Protein 9CY8 (pdb70)

InterPro domains:
  IPR000719 Protein kinase domain [PS50011] (621-882)
  IPR000719 Protein kinase domain [SM00220] (621-882)
  IPR001090 Ephrin, ligand binding domain [PF01404] (32-204)
  IPR001090 Ephrin, ligand binding domain [PS51550] (30-209)
  IPR001090 Ephrin, ligand binding domain [SM00615] (30-204)
  IPR001245 Serine-threonine/tyrosine-protein kinase, catalytic domain [PF07714] (621-878)
  IPR001245 Serine-threonine/tyrosine-protein kinase, catalytic domain [PR00109] (699-712)
  IPR001245 Serine-threonine/tyrosine-protein kinase, catalytic domain [PR00109] (736-754)
  IPR001245 Serine-threonine/tyrosine-protein kinase, catalytic domain [PR00109] (786-796)
  IPR001245 Serine-threonine/tyrosine-protein kinase, catalytic domain [PR00109] (805-827)
  IPR001245 Serine-threonine/tyrosine-protein kinase, catalytic domain [PR00109] (849-871)
  IPR001426 Tyrosine-protein kinase, receptor class V, conserved site [PS00790] (185-205)
  IPR001426 Tyrosine-protein kinase, receptor class V, conserved site [PS00791] (247-267)
  IPR001660 Sterile alpha motif domain [PF07647] (909-973)
  IPR001660 Sterile alpha motif domain [PS50105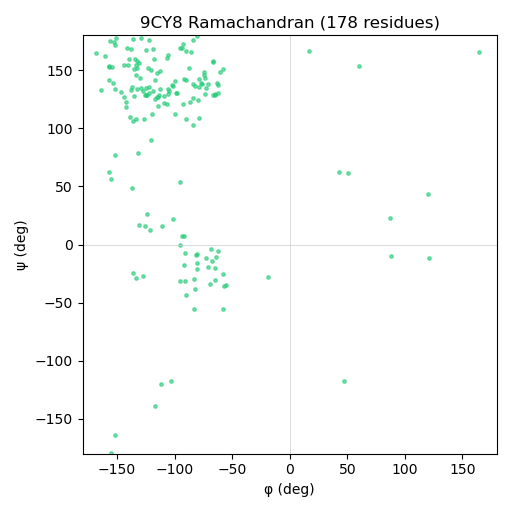] (911-975)
  IPR001660 Sterile alpha motif domain [SM00454] (908-975)
  IPR003961 Fibronectin type III [PF00041] (330-423)
  IPR003961 Fibronectin type III [PF00041] (446-530)
  IPR003961 Fibronectin type III [PS50853] (328-439)
  IPR003961 Fibronectin type III [PS50853] (440-537)

B-factor: mean 50.11, std 16.61, range [22.1, 120.82]

Structure (mmCIF, N/CA/C/O backbone):
data_9CY8
#
_entry.id   9CY8
#
_cell.length_a   113.059
_cell.length_b   128.053
_cell.length_c   34.907
_cell.angle_alpha   90.000
_cell.angle_beta   90.000
_cell.angle_gamma   90.000
#
_symmetry.space_group_name_H-M   'C 2 2 2'
#
loop_
_entity.id
_entity.type
_entity.pdbx_description
1 polymer 'Ephrin type-A receptor 4'
2 polymer 'Constrained b-hairpin'
3 non-polymer 'CHLORIDE ION'
4 water water
#
loop_
_atom_site.group_PDB
_atom_site.id
_atom_site.type_symbol
_atom_site.label_atom_id
_atom_site.label_alt_id
_atom_site.label_comp_id
_atom_site.label_asym_id
_atom_site.label_entity_id
_atom_site.label_seq_id
_atom_site.pdbx_PDB_ins_code
_atom_site.Cartn_x
_atom_site.Cartn_y
_atom_site.Cartn_z
_atom_site.occupancy
_atom_site.B_iso_or_equiv
_atom_site.auth_seq_id
_atom_site.auth_comp_id
_atom_site.auth_asym_id
_atom_site.auth_atom_id
_atom_site.pdbx_PDB_model_num
ATOM 1 N N . GLY A 1 1 ? -6.49000 24.16300 8.55100 1.000 60.82000 25 GLY A N 1
ATOM 2 C CA . GLY A 1 1 ? -5.55500 23.05400 8.47500 1.000 63.48000 25 GLY A CA 1
ATOM 3 C C . GLY A 1 1 ? -5.28300 22.59100 7.05700 1.000 73.22000 25 GLY A C 1
ATOM 4 O O . GLY A 1 1 ? -4.67900 21.53800 6.84500 1.000 80.12000 25 GLY A O 1
ATOM 5 N N . SER A 1 2 ? -5.72300 23.38400 6.08600 1.000 62.22000 26 SER A N 1
ATOM 6 C CA . SER A 1 2 ? -5.54600 23.07400 4.67700 1.000 63.44000 26 SER A CA 1
ATOM 7 C C . SER A 1 2 ? -4.70700 24.16100 4.01900 1.000 59.09000 26 SER A C 1
ATOM 8 O O . SER A 1 2 ? -4.47400 25.23000 4.58700 1.000 61.44000 26 SER A O 1
ATOM 11 N N . HIS A 1 3 ? -4.25900 23.87900 2.79400 1.000 47.37000 27 HIS A N 1
ATOM 12 C CA . HIS A 1 3 ? -3.49100 24.86700 2.04600 1.000 43.94000 27 HIS A CA 1
ATOM 13 C C . HIS A 1 3 ? -4.33100 26.07100 1.64100 1.000 50.35000 27 HIS A C 1
ATOM 14 O O . HIS A 1 3 ? -3.76800 27.09700 1.24600 1.000 56.97000 27 HIS A O 1
ATOM 21 N N . MET A 1 4 ? -5.65900 25.97200 1.73100 1.000 46.15000 28 MET A N 1
ATOM 22 C CA . MET A 1 4 ? -6.51700 27.08200 1.33500 1.000 52.86000 28 MET A CA 1
ATOM 23 C C . MET A 1 4 ? -6.45200 28.25000 2.30900 1.000 47.41000 28 MET A C 1
ATOM 24 O O . MET A 1 4 ? -6.83000 29.36600 1.93700 1.000 51.91000 28 MET A O 1
ATOM 29 N N . ASN A 1 5 ? -5.98400 28.02700 3.54000 1.000 45.12000 29 ASN A N 1
ATOM 30 C CA . ASN A 1 5 ? -5.86500 29.10400 4.51700 1.000 47.48000 29 ASN A CA 1
ATOM 31 C C . ASN A 1 5 ? -4.49500 29.12400 5.18800 1.000 39.55000 29 ASN A C 1
ATOM 32 O O . ASN A 1 5 ? -4.33400 29.75300 6.23600 1.000 45.51000 29 ASN A O 1
ATOM 37 N N . GLU A 1 6 ? -3.50900 28.45000 4.61100 1.000 46.79000 30 GLU A N 1
ATOM 38 C CA . GLU A 1 6 ? -2.14000 28.49000 5.10300 1.000 46.20000 30 GLU A CA 1
ATOM 39 C C . GLU A 1 6 ? -1.19300 28.62300 3.92200 1.000 49.62000 30 GLU A C 1
ATOM 40 O O . GLU A 1 6 ? -1.34700 27.93400 2.90900 1.000 51.21000 30 GLU A O 1
ATOM 46 N N . VAL A 1 7 ? -0.21400 29.51000 4.05800 1.000 44.73000 31 VAL A N 1
ATOM 47 C CA . VAL A 1 7 ? 0.79900 29.73700 3.03600 1.000 39.43000 31 VAL A CA 1
ATOM 48 C C . VAL A 1 7 ? 2.10300 29.13300 3.53300 1.000 40.99000 31 VAL A C 1
ATOM 49 O O . VAL A 1 7 ? 2.60800 29.51800 4.59500 1.000 40.02000 31 VAL A O 1
ATOM 53 N N . THR A 1 8 ? 2.64600 28.18500 2.77200 1.000 42.57000 32 THR A N 1
ATOM 54 C CA . THR A 1 8 ? 3.87800 27.50500 3.14900 1.000 36.60000 32 THR A CA 1
ATOM 55 C C . THR A 1 8 ? 5.07600 28.38100 2.80400 1.000 41.68000 32 THR A C 1
ATOM 56 O O . THR A 1 8 ? 5.23300 28.80500 1.65300 1.000 43.39000 32 THR A O 1
ATOM 60 N N . LEU A 1 9 ? 5.91400 28.65500 3.80300 1.000 39.83000 33 LEU A N 1
ATOM 61 C CA . LEU A 1 9 ? 7.16000 29.37900 3.58600 1.000 37.91000 33 LEU A CA 1
ATOM 62 C C . LEU A 1 9 ? 8.34600 28.44500 3.40400 1.000 42.49000 33 LEU A C 1
ATOM 63 O O . LEU A 1 9 ? 9.29000 28.78300 2.68100 1.000 44.95000 33 LEU A O 1
ATOM 68 N N . LEU A 1 10 ? 8.31600 27.28100 4.04700 1.000 38.36000 34 LEU A N 1
ATOM 69 C CA . LEU A 1 10 ? 9.39100 26.30700 3.95300 1.000 38.03000 34 LEU A CA 1
ATOM 70 C C . LEU A 1 10 ? 8.81600 24.91700 4.17500 1.000 40.37000 34 LEU A C 1
ATOM 71 O O . LEU A 1 10 ? 8.02100 24.70600 5.09500 1.000 39.76000 34 LEU A O 1
ATOM 76 N N . ASP A 1 11 ? 9.21300 23.98000 3.31900 1.000 41.42000 35 ASP A N 1
ATOM 77 C CA . ASP A 1 11 ? 8.87300 22.57000 3.48900 1.000 41.87000 35 ASP A CA 1
ATOM 78 C C . ASP A 1 11 ? 10.13400 21.77000 3.20500 1.000 53.85000 35 ASP A C 1
ATOM 79 O O . ASP A 1 11 ? 10.54000 21.64600 2.04600 1.000 51.37000 35 ASP A O 1
ATOM 84 N N . SER A 1 12 ? 10.75500 21.23300 4.26000 1.000 47.72000 36 SER A N 1
ATOM 85 C CA . SER A 1 12 ? 11.99700 20.48300 4.08300 1.000 52.01000 36 SER A CA 1
ATOM 86 C C . SER A 1 12 ? 11.82100 19.30000 3.13800 1.000 55.07000 36 SER A C 1
ATOM 87 O O . SER A 1 12 ? 12.78700 18.86700 2.50100 1.000 50.66000 36 SER A O 1
ATOM 90 N N . ARG A 1 13 ? 10.60000 18.78400 3.01400 1.000 52.53000 37 ARG A N 1
ATOM 91 C CA . ARG A 1 13 ? 10.34100 17.62400 2.17400 1.000 54.82000 37 ARG A CA 1
ATOM 92 C C . ARG A 1 13 ? 10.21400 17.96700 0.69600 1.000 52.28000 37 ARG A C 1
ATOM 93 O O . ARG A 1 13 ? 10.15600 17.04800 -0.12900 1.000 69.31000 37 ARG A O 1
ATOM 101 N N . SER A 1 14 ? 10.17400 19.24600 0.33900 1.000 60.20000 38 SER A N 1
ATOM 102 C CA . SER A 1 14 ? 9.93200 19.63300 -1.04100 1.000 63.38000 38 SER A CA 1
ATOM 103 C C . SER A 1 14 ? 11.25200 19.81100 -1.79700 1.000 79.47000 38 SER A C 1
ATOM 104 O O . SER A 1 14 ? 12.34500 19.79000 -1.22100 1.000 92.54000 38 SER A O 1
ATOM 107 N N . VAL A 1 15 ? 11.12700 20.01100 -3.11500 1.000 84.38000 39 VAL A N 1
ATOM 108 C CA . VAL A 1 15 ? 12.28900 19.97200 -4.00900 1.000 83.55000 39 VAL A CA 1
ATOM 109 C C . VAL A 1 15 ? 13.33700 21.00000 -3.58000 1.000 95.41000 39 VAL A C 1
ATOM 110 O O . VAL A 1 15 ? 14.51400 20.67500 -3.36800 1.000 98.06000 39 VAL A O 1
ATOM 114 N N . GLN A 1 16 ? 12.93100 22.26000 -3.47400 1.000 101.03000 40 GLN A N 1
ATOM 115 C CA . GLN A 1 16 ? 13.83200 23.34600 -3.11000 1.000 107.91000 40 GLN A CA 1
ATOM 116 C C . GLN A 1 16 ? 13.86300 23.61600 -1.60900 1.000 95.03000 40 GLN A C 1
ATOM 117 O O . GLN A 1 16 ? 14.48400 24.59700 -1.18100 1.000 84.19000 40 GLN A O 1
ATOM 123 N N . GLY A 1 17 ? 13.22000 22.76700 -0.80200 1.000 93.26000 41 GLY A N 1
ATOM 124 C CA . GLY A 1 17 ? 13.26600 22.89600 0.64100 1.000 80.62000 41 GLY A CA 1
ATOM 125 C C . GLY A 1 17 ? 14.38200 22.13800 1.32500 1.000 88.07000 41 GLY A C 1
ATOM 126 O O . GLY A 1 17 ? 14.58400 22.30000 2.53300 1.000 82.04000 41 GLY A O 1
ATOM 127 N N . GLU A 1 18 ? 15.11500 21.30800 0.58200 1.000 100.47000 42 GLU A N 1
ATOM 128 C CA . GLU A 1 18 ? 16.21800 20.53200 1.13300 1.000 100.69000 42 GLU A CA 1
ATOM 129 C C . GLU A 1 18 ? 17.55100 21.26000 1.02300 1.000 92.82000 42 GLU A C 1
ATOM 130 O O . GLU A 1 18 ? 18.41900 21.08900 1.89000 1.000 93.21000 42 GLU A O 1
ATOM 136 N N . LEU A 1 19 ? 17.73300 22.07300 -0.01400 1.000 92.11000 43 LEU A N 1
ATOM 137 C CA . LEU A 1 19 ? 18.99200 22.77500 -0.20900 1.000 93.76000 43 LEU A CA 1
ATOM 138 C C . LEU A 1 19 ? 19.02800 24.06200 0.60900 1.000 73.28000 43 LEU A C 1
ATOM 139 O O . LEU A 1 19 ? 18.04000 24.79700 0.68900 1.000 71.78000 43 LEU A O 1
ATOM 144 N N . GLY A 1 20 ? 20.17500 24.32300 1.22800 1.000 81.74000 44 GLY A N 1
ATOM 145 C CA . GLY A 1 20 ? 20.39600 25.53600 1.99700 1.000 75.60000 44 GLY A CA 1
ATOM 146 C C . GLY A 1 20 ? 20.74100 25.31700 3.45500 1.000 69.53000 44 GLY A C 1
ATOM 147 O O . GLY A 1 20 ? 21.15500 26.27600 4.12200 1.000 77.65000 44 GLY A O 1
ATOM 148 N N . TRP A 1 21 ? 20.59600 24.10600 3.98800 1.000 58.41000 45 TRP A N 1
ATOM 149 C CA . TRP A 1 21 ? 20.84900 23.86600 5.40300 1.000 55.80000 45 TRP A CA 1
ATOM 150 C C . TRP A 1 21 ? 22.34600 23.79300 5.67600 1.000 52.59000 45 TRP A C 1
ATOM 151 O O . TRP A 1 21 ? 23.10700 23.20500 4.90100 1.000 54.07000 45 TRP A O 1
ATOM 162 N N . ILE A 1 22 ? 22.76400 24.39400 6.78900 1.000 43.43000 46 ILE A N 1
ATOM 163 C CA . ILE A 1 22 ? 24.17100 24.49400 7.16000 1.000 53.16000 46 ILE A CA 1
ATOM 164 C C . ILE A 1 22 ? 24.35200 23.88400 8.54300 1.000 48.25000 46 ILE A C 1
ATOM 165 O O . ILE A 1 22 ? 23.63700 24.24300 9.48400 1.000 49.64000 46 ILE A O 1
ATOM 170 N N . ALA A 1 23 ? 25.31100 22.97100 8.66400 1.000 44.90000 47 ALA A N 1
ATOM 171 C CA . ALA A 1 23 ? 25.60900 22.31000 9.92700 1.000 51.26000 47 ALA A CA 1
ATOM 172 C C . ALA A 1 23 ? 26.89200 22.87800 10.51800 1.000 51.22000 47 ALA A C 1
ATOM 173 O O . ALA A 1 23 ? 27.90100 23.00800 9.81700 1.000 50.42000 47 ALA A O 1
ATOM 175 N N . SER A 1 24 ? 26.84700 23.21600 11.80200 1.000 47.19000 48 SER A N 1
ATOM 176 C CA . SER A 1 24 ? 28.01600 23.68600 12.54300 1.000 38.42000 48 SER A CA 1
ATOM 177 C C . SER A 1 24 ? 28.15800 22.83300 13.79400 1.000 35.80000 48 SER A C 1
ATOM 178 O O . SER A 1 24 ? 27.34900 22.98700 14.73500 1.000 40.85000 48 SER A O 1
ATOM 181 N N . PRO A 1 25 ? 29.15400 21.94000 13.87300 1.000 40.04000 49 PRO A N 1
ATOM 182 C CA . PRO A 1 25 ? 30.25300 21.69000 12.92200 1.000 46.29000 49 PRO A CA 1
ATOM 183 C C . PRO A 1 25 ? 29.79300 21.12800 11.57800 1.000 45.94000 49 PRO A C 1
ATOM 184 O O . PRO A 1 25 ? 28.73300 20.51400 11.48200 1.000 45.60000 49 PRO A O 1
ATOM 188 N N . LEU A 1 26 ? 30.56800 21.29500 10.52800 1.000 44.52000 50 LEU A N 1
ATOM 189 C CA . LEU A 1 26 ? 30.17500 20.78300 9.23400 1.000 45.16000 50 LEU A CA 1
ATOM 190 C C . LEU A 1 26 ? 30.10800 19.27000 9.21500 1.000 52.66000 50 LEU A C 1
ATOM 191 O O . LEU A 1 26 ? 29.31600 18.69600 8.48700 1.000 57.39000 50 LEU A O 1
ATOM 196 N N . GLU A 1 27 ? 30.93700 18.62100 10.01100 1.000 56.90000 51 GLU A N 1
ATOM 197 C CA . GLU A 1 27 ? 30.90400 17.16900 10.09200 1.000 54.89000 51 GLU A CA 1
ATOM 198 C C . GLU A 1 27 ? 31.09800 16.73900 11.53900 1.000 50.83000 51 GLU A C 1
ATOM 199 O O . GLU A 1 27 ? 31.69900 17.45700 12.34300 1.000 43.36000 51 GLU A O 1
ATOM 205 N N . GLY A 1 28 ? 30.58200 15.55500 11.86300 1.000 42.40000 52 GLY A N 1
ATOM 206 C CA . GLY A 1 28 ? 30.61700 15.05100 13.21700 1.000 47.44000 52 GLY A CA 1
ATOM 207 C C . GLY A 1 28 ? 29.44700 15.46900 14.08200 1.000 53.48000 52 GLY A C 1
ATOM 208 O O . GLY A 1 28 ? 29.28900 14.92900 15.18500 1.000 48.63000 52 GLY A O 1
ATOM 209 N N . GLY A 1 29 ? 28.61900 16.40300 13.61800 1.000 37.18000 53 GLY A N 1
ATOM 210 C CA . GLY A 1 29 ? 27.43300 16.80200 14.35000 1.000 39.09000 53 GLY A CA 1
ATOM 211 C C . GLY A 1 29 ? 26.16500 16.38800 13.63600 1.000 42.59000 53 GLY A C 1
ATOM 212 O O . GLY A 1 29 ? 25.93400 15.19500 13.41700 1.000 49.75000 53 GLY A O 1
ATOM 213 N N . TRP A 1 30 ? 25.32900 17.35900 13.27500 1.000 36.28000 54 TRP A N 1
ATOM 214 C CA . TRP A 1 30 ? 24.17100 17.05900 12.44600 1.000 42.46000 54 TRP A CA 1
ATOM 215 C C . TRP A 1 30 ? 24.63600 16.61500 11.06500 1.000 42.73000 54 TRP A C 1
ATOM 216 O O . TRP A 1 30 ? 25.45200 17.28800 10.42600 1.000 42.45000 54 TRP A O 1
ATOM 227 N N . GLU A 1 31 ? 24.13400 15.46800 10.61200 1.000 34.32000 55 GLU A N 1
ATOM 228 C CA . GLU A 1 31 ? 24.49200 14.95400 9.29900 1.000 36.91000 55 GLU A CA 1
ATOM 229 C C . GLU A 1 31 ? 23.24200 14.50100 8.56700 1.000 41.01000 55 GLU A C 1
ATOM 230 O O . GLU A 1 31 ? 22.29900 13.99900 9.18400 1.000 46.03000 55 GLU A O 1
ATOM 236 N N . GLU A 1 32 ? 23.24200 14.68400 7.24900 1.000 41.56000 56 GLU A N 1
ATOM 237 C CA . GLU A 1 32 ? 22.09900 14.28500 6.44400 1.000 41.99000 56 GLU A CA 1
ATOM 238 C C . GLU A 1 32 ? 22.01800 12.76800 6.36200 1.000 43.50000 56 GLU A C 1
ATOM 239 O O . GLU A 1 32 ? 23.03300 12.08300 6.20800 1.000 46.50000 56 GLU A O 1
ATOM 245 N N . VAL A 1 33 ? 20.80000 12.24400 6.48100 1.000 49.13000 57 VAL A N 1
ATOM 246 C CA . VAL A 1 33 ? 20.52500 10.81900 6.32300 1.000 48.68000 57 VAL A CA 1
ATOM 247 C C . VAL A 1 33 ? 19.22600 10.69800 5.53500 1.000 47.32000 57 VAL A C 1
ATOM 248 O O . VAL A 1 33 ? 18.15200 11.02000 6.05600 1.000 51.83000 57 VAL A O 1
ATOM 252 N N . SER A 1 34 ? 19.32000 10.24800 4.28300 1.000 49.90000 58 SER A N 1
ATOM 253 C CA . SER A 1 34 ? 18.13300 9.98300 3.48100 1.000 46.28000 58 SER A CA 1
ATOM 254 C C . SER A 1 34 ? 17.46100 8.70000 3.95500 1.000 54.39000 58 SER A C 1
ATOM 255 O O . SER A 1 34 ? 18.12100 7.76400 4.41500 1.000 53.46000 58 SER A O 1
ATOM 258 N N . ILE A 1 35 ? 16.13500 8.65600 3.82800 1.000 59.06000 59 ILE A N 1
ATOM 259 C CA . ILE A 1 35 ? 15.36000 7.65500 4.55400 1.000 64.62000 59 ILE A CA 1
ATOM 260 C C . ILE A 1 35 ? 14.28900 7.006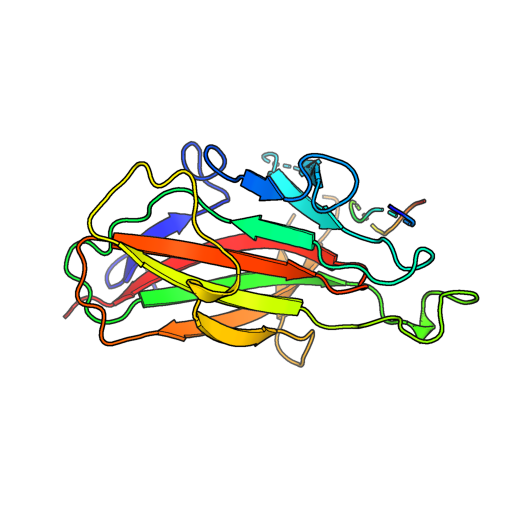00 3.68300 1.000 79.08000 59 ILE A C 1
ATOM 261 O O . ILE A 1 35 ? 13.86600 5.87400 3.95300 1.000 89.79000 59 ILE A O 1
ATOM 266 N N . MET A 1 36 ? 13.85500 7.70200 2.63400 1.000 80.74000 60 MET A N 1
ATOM 267 C CA . MET A 1 36 ? 12.85000 7.17400 1.70600 1.000 93.73000 60 MET A CA 1
ATOM 268 C C . MET A 1 36 ? 11.53800 6.86900 2.42700 1.000 82.90000 60 MET A C 1
ATOM 269 O O . MET A 1 36 ? 10.46400 6.88800 1.82400 1.000 92.48000 60 MET A O 1
ATOM 274 N N . THR A 1 41 ? 10.13200 7.90300 -2.88700 1.000 80.22000 65 THR A N 1
ATOM 275 C CA . THR A 1 41 ? 9.76700 8.99100 -1.98600 1.000 89.89000 65 THR A CA 1
ATOM 276 C C . THR A 1 41 ? 10.87700 9.30200 -0.97400 1.000 94.15000 65 THR A C 1
ATOM 277 O O . THR A 1 41 ? 10.66700 9.18700 0.23300 1.000 94.09000 65 THR A O 1
ATOM 281 N N . PRO A 1 42 ? 12.04800 9.71600 -1.46000 1.000 81.61000 66 PRO A N 1
ATOM 282 C CA . PRO A 1 42 ? 13.18700 9.92200 -0.55700 1.000 75.72000 66 PRO A CA 1
ATOM 283 C C . PRO A 1 42 ? 13.06200 11.21300 0.23700 1.000 76.87000 66 PRO A C 1
ATOM 284 O O . PRO A 1 42 ? 12.67300 12.25800 -0.28900 1.000 76.87000 66 PRO A O 1
ATOM 288 N N . ILE A 1 43 ? 13.40800 11.13200 1.52000 1.000 65.95000 67 ILE A N 1
ATOM 289 C CA . ILE A 1 43 ? 13.29500 12.25400 2.44400 1.000 65.65000 67 ILE A CA 1
ATOM 290 C C . ILE A 1 43 ? 14.66800 12.54500 3.03300 1.000 58.84000 67 ILE A C 1
ATOM 291 O O . ILE A 1 43 ? 15.35200 11.63400 3.51300 1.000 50.40000 67 ILE A O 1
ATOM 296 N N . ARG A 1 44 ? 15.06300 13.81500 2.99600 1.000 52.04000 68 ARG A N 1
ATOM 297 C CA . ARG A 1 44 ? 16.34800 14.25900 3.52300 1.000 46.21000 68 ARG A CA 1
ATOM 298 C C . ARG A 1 44 ? 16.16200 14.64200 4.98700 1.000 54.76000 68 ARG A C 1
ATOM 299 O O . ARG A 1 44 ? 15.54200 15.66500 5.29500 1.000 56.58000 68 ARG A O 1
ATOM 307 N N . THR A 1 45 ? 16.68800 13.81900 5.88500 1.000 53.11000 69 THR A N 1
ATOM 308 C CA . THR A 1 45 ? 16.63100 14.07900 7.31300 1.000 44.59000 69 THR A CA 1
ATOM 309 C C . THR A 1 45 ? 17.99800 14.52700 7.81000 1.000 42.24000 69 THR A C 1
ATOM 310 O O . THR A 1 45 ? 19.01600 14.35500 7.13500 1.000 40.86000 69 THR A O 1
ATOM 314 N N . TYR A 1 46 ? 18.00700 15.11900 9.00000 1.000 37.45000 70 TYR A N 1
ATOM 315 C CA . TYR A 1 46 ? 19.23200 15.52500 9.67500 1.000 40.13000 70 TYR A CA 1
ATOM 316 C C . TYR A 1 46 ? 19.26400 14.88500 11.05200 1.000 41.27000 70 TYR A C 1
ATOM 317 O O . TYR A 1 46 ? 18.29500 14.98900 11.81200 1.000 38.07000 70 TYR A O 1
ATOM 326 N N . GLN A 1 47 ? 20.37400 14.22100 11.36600 1.000 31.81000 71 GLN A N 1
ATOM 327 C CA . GLN A 1 47 ? 20.48200 13.43300 12.58100 1.000 35.13000 71 GLN A CA 1
ATOM 328 C C . GLN A 1 47 ? 21.79000 13.73900 13.29200 1.000 36.28000 71 GLN A C 1
ATOM 329 O O . GLN A 1 47 ? 22.77200 14.15400 12.67100 1.000 44.35000 71 GLN A O 1
ATOM 335 N N . VAL A 1 48 ? 21.78600 13.52900 14.60700 1.000 33.26000 72 VAL A N 1
ATOM 336 C CA . VAL A 1 48 ? 22.97600 13.68300 15.43800 1.000 31.44000 72 VAL A CA 1
ATOM 337 C C . VAL A 1 48 ? 22.82500 12.78200 16.65600 1.000 39.71000 72 VAL A C 1
ATOM 338 O O . VAL A 1 48 ? 21.74300 12.68000 17.24100 1.000 34.59000 72 VAL A O 1
ATOM 342 N N . CYS A 1 49 ? 23.91800 12.12500 17.03500 1.000 32.38000 73 CYS A N 1
ATOM 343 C CA . CYS A 1 49 ? 23.86700 11.16300 18.12700 1.000 36.75000 73 CYS A CA 1
ATOM 344 C C . CYS A 1 49 ? 25.24700 10.96400 18.74900 1.000 44.00000 73 CYS A C 1
ATOM 345 O O . CYS A 1 49 ? 25.80200 9.86100 18.70600 1.000 42.21000 73 CYS A O 1
ATOM 348 N N . ASN A 1 50 ? 25.81000 12.02300 19.32600 1.000 45.87000 74 ASN A N 1
ATOM 349 C CA . ASN A 1 50 ? 27.10700 11.94900 20.00500 1.000 32.13000 74 ASN A CA 1
ATOM 350 C C . ASN A 1 50 ? 26.93600 11.74200 21.50800 1.000 40.92000 74 ASN A C 1
ATOM 351 O O . ASN A 1 50 ? 27.46500 12.49200 22.32900 1.000 33.90000 74 ASN A O 1
ATOM 356 N N . VAL A 1 51 ? 26.18400 10.70200 21.88100 1.000 39.34000 75 VAL A N 1
ATOM 357 C CA . VAL A 1 51 ? 25.87200 10.45800 23.28500 1.000 48.08000 75 VAL A CA 1
ATOM 358 C C . VAL A 1 51 ? 27.05800 9.94100 24.08200 1.000 52.94000 75 VAL A C 1
ATOM 359 O O . VAL A 1 51 ? 26.98700 9.90200 25.31500 1.000 58.95000 75 VAL A O 1
ATOM 363 N N . MET A 1 52 ? 28.14300 9.53600 23.42100 1.000 45.52000 76 MET A N 1
ATOM 364 C CA . MET A 1 52 ? 29.33200 9.08600 24.13600 1.000 52.00000 76 MET A CA 1
ATOM 365 C C . MET A 1 52 ? 30.29800 10.23300 24.41300 1.000 56.27000 76 MET A C 1
ATOM 366 O O . MET A 1 52 ? 30.82200 10.34800 25.52800 1.000 62.54000 76 MET A O 1
ATOM 371 N N . GLU A 1 53 ? 30.52600 11.09400 23.42300 1.000 52.29000 77 GLU A N 1
ATOM 372 C CA . GLU A 1 53 ? 31.46300 12.20100 23.51500 1.000 51.66000 77 GLU A CA 1
ATOM 373 C C . GLU A 1 53 ? 30.88900 13.32500 24.37900 1.000 51.75000 77 GLU A C 1
ATOM 374 O O . GLU A 1 53 ? 29.68000 13.56900 24.37400 1.000 59.42000 77 GLU A O 1
ATOM 380 N N . PRO A 1 54 ? 31.73600 14.02100 25.12700 1.000 58.53000 78 PRO A N 1
ATOM 381 C CA . PRO A 1 54 ? 31.25600 15.04200 26.05900 1.000 53.41000 78 PRO A CA 1
ATOM 382 C C . PRO A 1 54 ? 31.15800 16.42200 25.41500 1.000 53.89000 78 PRO A C 1
ATOM 383 O O . PRO A 1 54 ? 31.68400 16.67300 24.32900 1.000 50.72000 78 PRO A O 1
ATOM 387 N N . SER A 1 55 ? 30.46900 17.31500 26.12500 1.000 42.92000 79 SER A N 1
ATOM 388 C CA . SER A 1 55 ? 30.37600 18.73600 25.78700 1.000 49.46000 79 SER A CA 1
ATOM 389 C C . SER A 1 55 ? 29.97100 18.93800 24.32700 1.000 52.80000 79 SER A C 1
ATOM 390 O O . SER A 1 55 ? 30.66000 19.59000 23.54100 1.000 46.71000 79 SER A O 1
ATOM 393 N N . GLN A 1 56 ? 28.79800 18.46100 23.96400 1.000 55.96000 80 GLN A N 1
ATOM 394 C CA . GLN A 1 56 ? 28.32100 18.65300 22.61400 1.000 47.71000 80 GLN A CA 1
ATOM 395 C C . GLN A 1 56 ? 27.52400 19.93100 22.44100 1.000 45.36000 80 GLN A C 1
ATOM 396 O O . GLN A 1 56 ? 26.79200 20.32500 23.32600 1.000 48.82000 80 GLN A O 1
ATOM 402 N N . ASN A 1 57 ? 27.70700 20.60100 21.31700 1.000 42.58000 81 ASN A N 1
ATOM 403 C CA . ASN A 1 57 ? 26.98000 21.81800 21.01100 1.000 38.78000 81 ASN A CA 1
ATOM 404 C C . ASN A 1 57 ? 26.91000 21.86900 19.51700 1.000 41.88000 81 ASN A C 1
ATOM 405 O O . ASN A 1 57 ? 27.63100 22.60700 18.87700 1.000 39.27000 81 ASN A O 1
ATOM 410 N N . ASN A 1 58 ? 26.02700 21.07600 18.95100 1.000 35.30000 82 ASN A N 1
ATOM 411 C CA . ASN A 1 58 ? 25.96000 20.99300 17.51600 1.000 34.17000 82 ASN A CA 1
ATOM 412 C C . ASN A 1 58 ? 24.82200 21.81400 16.99100 1.000 36.66000 82 ASN A C 1
ATOM 413 O O . ASN A 1 58 ? 23.74200 21.78100 17.53900 1.000 42.93000 82 ASN A O 1
ATOM 418 N N . TRP A 1 59 ? 25.06900 22.56200 15.92400 1.000 41.15000 83 TRP A N 1
ATOM 419 C CA . TRP A 1 59 ? 24.06600 23.4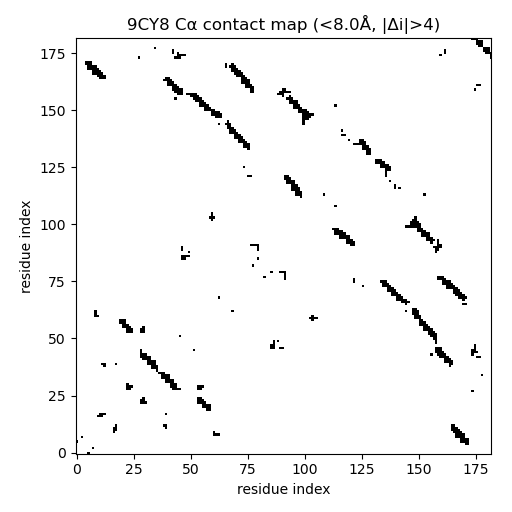7300 15.39900 1.000 35.50000 83 TRP A CA 1
ATOM 420 C C . TRP A 1 59 ? 23.72500 23.13300 13.95600 1.000 39.54000 83 TRP A C 1
ATOM 421 O O . TRP A 1 59 ? 24.55700 22.62700 13.19900 1.000 49.13000 83 TRP A O 1
ATOM 432 N N . LEU A 1 60 ? 22.48200 23.42700 13.59000 1.000 41.99000 84 LEU A N 1
ATOM 433 C CA . LEU A 1 60 ? 21.98600 23.25500 12.23400 1.000 33.27000 84 LEU A CA 1
ATOM 434 C C . LEU A 1 60 ? 21.02500 24.39700 11.95400 1.000 37.46000 84 LEU A C 1
ATOM 435 O O . LEU A 1 60 ? 20.10300 24.63000 12.74000 1.000 40.98000 84 LEU A O 1
ATOM 440 N N . ARG A 1 61 ? 21.24200 25.11700 10.85700 1.000 38.02000 85 ARG A N 1
ATOM 441 C CA . ARG A 1 61 ? 20.39400 26.25000 10.52300 1.000 35.48000 85 ARG A CA 1
ATOM 442 C C . ARG A 1 61 ? 19.93400 26.16800 9.07500 1.000 38.40000 85 ARG A C 1
ATOM 443 O O . ARG A 1 61 ? 20.57200 25.53100 8.23200 1.000 38.19000 85 ARG A O 1
ATOM 451 N N . THR A 1 62 ? 18.81100 26.82400 8.80200 1.000 41.16000 86 THR A N 1
ATOM 452 C CA . THR A 1 62 ? 18.24700 26.88600 7.46500 1.000 39.15000 86 THR A CA 1
ATOM 453 C C . THR A 1 62 ? 18.90300 28.01000 6.67000 1.000 43.44000 86 THR A C 1
ATOM 454 O O . THR A 1 62 ? 19.73300 28.77000 7.17800 1.000 49.24000 86 THR A O 1
ATOM 458 N N . ASP A 1 63 ? 18.52500 28.11800 5.40200 1.000 51.45000 87 ASP A N 1
ATOM 459 C CA . ASP A 1 63 ? 18.84800 29.30300 4.62800 1.000 44.42000 87 ASP A CA 1
ATOM 460 C C . ASP A 1 63 ? 17.84100 30.40200 4.96000 1.000 44.44000 87 ASP A C 1
ATOM 461 O O . ASP A 1 63 ? 16.92400 30.21700 5.76500 1.000 48.73000 87 ASP A O 1
ATOM 466 N N . TRP A 1 64 ? 18.01100 31.56800 4.34100 1.000 44.38000 88 TRP A N 1
ATOM 467 C CA . TRP A 1 64 ? 17.11600 32.68400 4.61100 1.000 33.95000 88 TRP A CA 1
ATOM 468 C C . TRP A 1 64 ? 15.70000 32.35300 4.15600 1.000 43.77000 88 TRP A C 1
ATOM 469 O O . TRP A 1 64 ? 15.48200 31.92400 3.01900 1.000 38.90000 88 TRP A O 1
ATOM 480 N N . ILE A 1 65 ? 14.74000 32.54900 5.05400 1.000 36.52000 89 ILE A N 1
ATOM 481 C CA . ILE A 1 65 ? 13.32800 32.30500 4.78500 1.000 32.81000 89 ILE A CA 1
ATOM 482 C C . ILE A 1 65 ? 12.60600 33.64100 4.84300 1.000 40.17000 89 ILE A C 1
ATOM 483 O O . ILE A 1 65 ? 12.60700 34.30600 5.88600 1.000 39.74000 89 ILE A O 1
ATOM 488 N N . THR A 1 66 ? 11.98800 34.03200 3.73400 1.000 47.89000 90 THR A N 1
ATOM 489 C CA . THR A 1 66 ? 11.16400 35.23100 3.74100 1.000 43.69000 90 THR A CA 1
ATOM 490 C C . THR A 1 66 ? 9.86100 34.96800 4.48400 1.000 39.22000 90 THR A C 1
ATOM 491 O O . THR A 1 66 ? 9.23800 33.91400 4.33000 1.000 41.17000 90 THR A O 1
ATOM 495 N N . ARG A 1 67 ? 9.39700 35.96100 5.20900 1.000 43.83000 91 ARG A N 1
ATOM 496 C CA . ARG A 1 67 ? 8.14800 35.84500 5.92600 1.000 46.44000 91 ARG A CA 1
ATOM 497 C C . ARG A 1 67 ? 7.03800 36.37700 5.08400 1.000 41.39000 91 ARG A C 1
ATOM 498 O O . ARG A 1 67 ? 5.91600 36.47600 5.53600 1.000 50.87000 91 ARG A O 1
ATOM 506 N N . GLU A 1 68 ? 7.34100 36.70100 3.84800 1.000 44.65000 92 GLU A N 1
ATOM 507 C CA . GLU A 1 68 ? 6.35600 37.32300 2.98900 1.000 47.58000 92 GLU A CA 1
ATOM 508 C C . GLU A 1 68 ? 5.70800 38.44500 3.78500 1.000 48.77000 92 GLU A C 1
ATOM 509 O O . GLU A 1 68 ? 6.38700 39.37900 4.17300 1.000 59.47000 92 GLU A O 1
ATOM 515 N N . GLY A 1 69 ? 4.43000 38.39400 4.05700 1.000 40.27000 93 GLY A N 1
ATOM 516 C CA . GLY A 1 69 ? 3.88700 39.45600 4.87300 1.000 53.94000 93 GLY A CA 1
ATOM 517 C C . GLY A 1 69 ? 3.47000 39.02500 6.24700 1.000 53.97000 93 GLY A C 1
ATOM 518 O O . GLY A 1 69 ? 2.78000 39.75500 6.93500 1.000 58.51000 93 GLY A O 1
ATOM 519 N N . ALA A 1 70 ? 3.91200 37.86500 6.67400 1.000 40.29000 94 ALA A N 1
ATOM 520 C CA . ALA A 1 70 ? 3.44700 37.32800 7.92200 1.000 30.66000 94 ALA A CA 1
ATOM 521 C C . ALA A 1 70 ? 3.96800 37.99000 9.15500 1.000 38.27000 94 ALA A C 1
ATOM 522 O O . ALA A 1 70 ? 5.14800 38.23600 9.28000 1.000 41.75000 94 ALA A O 1
ATOM 524 N N . GLN A 1 71 ? 3.07900 38.24500 10.09000 1.000 44.39000 95 GLN A N 1
ATOM 525 C CA . GLN A 1 71 ? 3.49600 38.80300 11.33700 1.000 46.48000 95 GLN A CA 1
ATOM 526 C C . GLN A 1 71 ? 3.77200 37.67200 12.27300 1.000 46.49000 95 GLN A C 1
ATOM 527 O O . GLN A 1 71 ? 4.44600 37.83900 13.27000 1.000 45.98000 95 GLN A O 1
ATOM 533 N N . ARG A 1 72 ? 3.26400 36.50000 11.93300 1.000 44.84000 96 ARG A N 1
ATOM 534 C CA . ARG A 1 72 ? 3.46400 35.34200 12.79300 1.000 41.70000 96 ARG A CA 1
ATOM 535 C C . ARG A 1 72 ? 3.56300 34.10000 11.92200 1.000 34.40000 96 ARG A C 1
ATOM 536 O O . ARG A 1 72 ? 2.73000 33.89700 11.03400 1.000 39.99000 96 ARG A O 1
ATOM 544 N N . VAL A 1 73 ? 4.58600 33.28400 12.16800 1.000 33.10000 97 VAL A N 1
ATOM 545 C CA . VAL A 1 73 ? 4.80500 32.05700 11.41700 1.000 39.26000 97 VAL A CA 1
ATOM 546 C C . VAL A 1 73 ? 4.71200 30.88000 12.37300 1.000 40.35000 97 VAL A C 1
ATOM 547 O O . VAL A 1 73 ? 4.87200 31.01200 13.58900 1.000 29.19000 97 VAL A O 1
ATOM 551 N N . TYR A 1 74 ? 4.46700 29.71200 11.79500 1.000 49.10000 98 TYR A N 1
ATOM 552 C CA . TYR A 1 74 ? 4.29200 28.48000 12.54300 1.000 31.96000 98 TYR A CA 1
ATOM 553 C C . TYR A 1 74 ? 5.31200 27.45600 12.06900 1.000 34.54000 98 TYR A C 1
ATOM 554 O O . TYR A 1 74 ? 5.52800 27.29100 10.86400 1.000 38.01000 98 TYR A O 1
ATOM 563 N N . ILE A 1 75 ? 5.93300 26.77200 13.02400 1.000 31.75000 99 ILE A N 1
ATOM 564 C CA . ILE A 1 75 ? 7.02900 25.84700 12.76600 1.000 32.84000 99 ILE A CA 1
ATOM 565 C C . ILE A 1 75 ? 6.59000 24.47500 13.25600 1.000 36.01000 99 ILE A C 1
ATOM 566 O O . ILE A 1 75 ? 6.42200 24.26700 14.46300 1.000 42.29000 99 ILE A O 1
ATOM 571 N N . GLU A 1 76 ? 6.40100 23.54200 12.32800 1.000 37.97000 100 GLU A N 1
ATOM 572 C CA . GLU A 1 76 ? 5.98400 22.18300 12.64800 1.000 38.90000 100 GLU A CA 1
ATOM 573 C C . GLU A 1 76 ? 7.16500 21.25300 12.40900 1.000 42.63000 100 GLU A C 1
ATOM 574 O O . GLU A 1 76 ? 7.70400 21.20200 11.29700 1.000 35.38000 100 GLU A O 1
ATOM 580 N N . ILE A 1 77 ? 7.57000 20.53500 13.45200 1.000 40.49000 101 ILE A N 1
ATOM 581 C CA . ILE A 1 77 ? 8.74000 19.66900 13.41700 1.000 33.12000 101 ILE A CA 1
ATOM 582 C C . ILE A 1 77 ? 8.28800 18.23700 13.65300 1.000 39.45000 101 ILE A C 1
ATOM 583 O O . ILE A 1 77 ? 7.62200 17.94900 14.65300 1.000 45.34000 101 ILE A O 1
ATOM 588 N N . LYS A 1 78 ? 8.64900 17.34700 12.73700 1.000 47.66000 102 LYS A N 1
ATOM 589 C CA . LYS A 1 78 ? 8.46000 15.91400 12.90800 1.000 37.35000 102 LYS A CA 1
ATOM 590 C C . LYS A 1 78 ? 9.82200 15.26600 13.11700 1.000 37.88000 102 LYS A C 1
ATOM 591 O O . LYS A 1 78 ? 10.74500 15.48400 12.32400 1.000 48.57000 102 LYS A O 1
ATOM 597 N N . PHE A 1 79 ? 9.94700 14.47700 14.18100 1.000 34.99000 103 PHE A N 1
ATOM 598 C CA . PHE A 1 79 ? 11.25100 13.98800 14.61200 1.000 36.76000 103 PHE A CA 1
ATOM 599 C C . PHE A 1 79 ? 11.06900 12.71300 15.42100 1.000 41.59000 103 PHE A C 1
ATOM 600 O O . PHE A 1 79 ? 9.94900 12.29200 15.71700 1.000 39.04000 103 PHE A O 1
ATOM 608 N N . THR A 1 80 ? 12.19700 12.11500 15.78800 1.000 35.08000 104 THR A N 1
ATOM 609 C CA . THR A 1 80 ? 12.20700 10.97600 16.69100 1.000 31.98000 104 THR A CA 1
ATOM 610 C C . THR A 1 80 ? 13.58400 10.90900 17.32900 1.000 37.08000 104 THR A C 1
ATOM 611 O O . THR A 1 80 ? 14.57100 11.39000 16.76500 1.000 42.04000 104 THR A O 1
ATOM 615 N N . LEU A 1 81 ? 13.63600 10.32200 18.52100 1.000 38.16000 105 LEU A N 1
ATOM 616 C CA . LEU A 1 81 ? 14.88000 10.26000 19.27200 1.000 45.00000 105 LEU A CA 1
ATOM 617 C C . LEU A 1 81 ? 14.87900 9.01300 20.14900 1.000 42.94000 105 LEU A C 1
ATOM 618 O O . LEU A 1 81 ? 13.91000 8.25100 20.18500 1.000 47.99000 105 LEU A O 1
ATOM 623 N N . ARG A 1 82 ? 15.98600 8.81500 20.85800 1.000 45.39000 106 ARG A N 1
ATOM 624 C CA . ARG A 1 82 ? 16.17900 7.68100 21.75100 1.000 33.57000 106 ARG A CA 1
ATOM 625 C C . ARG A 1 82 ? 16.28100 8.18500 23.18300 1.000 40.42000 106 ARG A C 1
ATOM 626 O O . ARG A 1 82 ? 17.08800 9.07400 23.47400 1.000 47.69000 106 ARG A O 1
ATOM 634 N N . ASP A 1 83 ? 15.45900 7.62900 24.07100 1.000 41.60000 107 ASP A N 1
ATOM 635 C CA . ASP A 1 83 ? 15.62700 7.90200 25.48900 1.000 41.57000 107 ASP A CA 1
ATOM 636 C C . ASP A 1 83 ? 17.00500 7.43500 25.93800 1.000 47.92000 107 ASP A C 1
ATOM 637 O O . ASP A 1 83 ? 17.55800 6.46800 25.40800 1.000 48.12000 107 ASP A O 1
ATOM 642 N N . CYS A 1 84 ? 17.56600 8.13700 26.92400 1.000 43.02000 108 CYS A N 1
ATOM 643 C CA . CYS A 1 84 ? 18.84400 7.71000 27.47700 1.000 54.64000 108 CYS A CA 1
ATOM 644 C C . CYS A 1 84 ? 18.73700 6.35600 28.16800 1.000 55.28000 108 CYS A C 1
ATOM 645 O O . CYS A 1 84 ? 19.75100 5.66200 28.30500 1.000 62.70000 108 CYS A O 1
ATOM 648 N N . ASN A 1 85 ?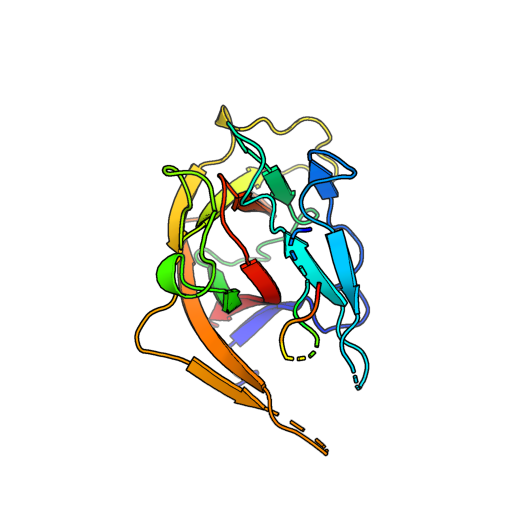 17.56200 5.93600 28.54500 1.000 53.71000 109 ASN A N 1
ATOM 649 C CA . ASN A 1 85 ? 17.45400 4.61500 29.09000 1.000 60.34000 109 ASN A CA 1
ATOM 650 C C . ASN A 1 85 ? 17.69800 3.60100 27.97900 1.000 55.93000 109 ASN A C 1
ATOM 651 O O . ASN A 1 85 ? 18.27200 2.55900 28.23100 1.000 61.43000 109 ASN A O 1
ATOM 656 N N . SER A 1 86 ? 17.28500 3.90700 26.75900 1.000 47.20000 110 SER A N 1
ATOM 657 C CA . SER A 1 86 ? 17.44700 3.01400 25.61400 1.000 47.80000 110 SER A CA 1
ATOM 658 C C . SER A 1 86 ? 18.86300 2.84300 25.19200 1.000 46.51000 110 SER A C 1
ATOM 659 O O . SER A 1 86 ? 19.14500 2.09400 24.28300 1.000 54.00000 110 SER A O 1
ATOM 662 N N . LEU A 1 87 ? 19.76100 3.55900 25.83100 1.000 49.44000 111 LEU A N 1
ATOM 663 C CA . LEU A 1 87 ? 21.14200 3.51000 25.42000 1.000 56.98000 111 LEU A CA 1
ATOM 664 C C . LEU A 1 87 ? 22.07500 3.29300 26.59900 1.000 51.93000 111 LEU A C 1
ATOM 665 O O . LEU A 1 87 ? 22.67500 4.22400 27.09200 1.000 53.26000 111 LEU A O 1
ATOM 670 N N . PRO A 1 88 ? 22.18400 2.04200 27.06100 1.000 58.10000 112 PRO A N 1
ATOM 671 C CA . PRO A 1 88 ? 23.03700 1.75700 28.22000 1.000 49.28000 112 PRO A CA 1
ATOM 672 C C . PRO A 1 88 ? 24.49600 2.06800 27.92100 1.000 48.65000 112 PRO A C 1
ATOM 673 O O . PRO A 1 88 ? 24.99900 1.79800 26.82700 1.000 62.14000 112 PRO A O 1
ATOM 677 N N . GLY A 1 89 ? 25.17000 2.65500 28.90400 1.000 56.47000 113 GLY A N 1
ATOM 678 C CA . GLY A 1 89 ? 26.57500 2.97700 28.76500 1.000 56.77000 113 GLY A CA 1
ATOM 679 C C . GLY A 1 89 ? 26.87800 4.31100 28.12900 1.000 66.31000 113 GLY A C 1
ATOM 680 O O . GLY A 1 89 ? 27.98000 4.48800 27.59800 1.000 71.82000 113 GLY A O 1
ATOM 681 N N . VAL A 1 90 ? 25.94200 5.25600 28.16100 1.000 64.87000 114 VAL A N 1
ATOM 682 C CA . VAL A 1 90 ? 26.18300 6.58300 27.60500 1.000 74.69000 114 VAL A CA 1
ATOM 683 C C . VAL A 1 90 ? 26.68300 7.50400 28.70800 1.000 71.68000 114 VAL A C 1
ATOM 684 O O . VAL A 1 90 ? 26.64800 7.14900 29.89100 1.000 72.82000 114 VAL A O 1
ATOM 688 N N . MET A 1 91 ? 27.15400 8.68900 28.32300 1.000 80.27000 115 MET A N 1
ATOM 689 C CA . MET A 1 91 ? 27.59000 9.67800 29.29700 1.000 82.11000 115 MET A CA 1
ATOM 690 C C . MET A 1 91 ? 26.45100 10.02600 30.24800 1.000 83.04000 115 MET A C 1
ATOM 691 O O . MET A 1 91 ? 25.27000 9.95100 29.89400 1.000 76.60000 115 MET A O 1
ATOM 696 N N . GLY A 1 92 ? 26.81400 10.40500 31.47300 1.000 76.02000 116 GLY A N 1
ATOM 697 C CA . GLY A 1 92 ? 25.81700 10.87500 32.41900 1.000 76.26000 116 GLY A CA 1
ATOM 698 C C . GLY A 1 92 ? 25.11900 12.15000 31.99500 1.000 77.29000 116 GLY A C 1
ATOM 699 O O . GLY A 1 92 ? 24.11600 12.52500 32.61400 1.000 85.29000 116 GLY A O 1
ATOM 700 N N . THR A 1 93 ? 25.62100 12.81900 30.95600 1.000 71.36000 117 THR A N 1
ATOM 701 C CA . THR A 1 93 ? 25.04700 14.05400 30.44100 1.000 83.64000 117 THR A CA 1
ATOM 702 C C . THR A 1 93 ? 24.20900 13.82900 29.18500 1.000 75.27000 117 THR A C 1
ATOM 703 O O . THR A 1 93 ? 24.00600 14.76800 28.40700 1.000 76.26000 117 THR A O 1
ATOM 707 N N . CYS A 1 94 ? 23.72300 12.60800 28.97100 1.000 66.64000 118 CYS A N 1
ATOM 708 C CA . CYS A 1 94 ? 22.85900 12.33000 27.83200 1.000 58.04000 118 CYS A CA 1
ATOM 709 C C . CYS A 1 94 ? 21.57100 13.13600 27.93500 1.000 53.09000 118 CYS A C 1
ATOM 710 O O . CYS A 1 94 ? 20.91400 13.15100 28.98100 1.000 56.95000 118 CYS A O 1
ATOM 713 N N . LYS A 1 95 ? 21.21400 13.81100 26.84800 1.000 48.86000 119 LYS A N 1
ATOM 714 C CA . LYS A 1 95 ? 20.01600 14.63100 26.78900 1.000 49.74000 119 LYS A CA 1
ATOM 715 C C . LYS A 1 95 ? 18.95200 13.94600 25.94200 1.000 49.33000 119 LYS A C 1
ATOM 716 O O . LYS A 1 95 ? 19.24200 13.06400 25.12900 1.000 54.23000 119 LYS A O 1
ATOM 722 N N . GLU A 1 96 ? 17.70400 14.37000 26.14000 1.000 48.03000 120 GLU A N 1
ATOM 723 C CA . GLU A 1 96 ? 16.56800 13.83700 25.39700 1.000 35.42000 120 GLU A CA 1
ATOM 724 C C . GLU A 1 96 ? 15.76500 14.94200 24.72000 1.000 38.21000 120 GLU A C 1
ATOM 725 O O . GLU A 1 96 ? 14.62200 14.71100 24.31100 1.000 43.94000 120 GLU A O 1
ATOM 731 N N . THR A 1 97 ? 16.33800 16.13900 24.59600 1.000 34.88000 121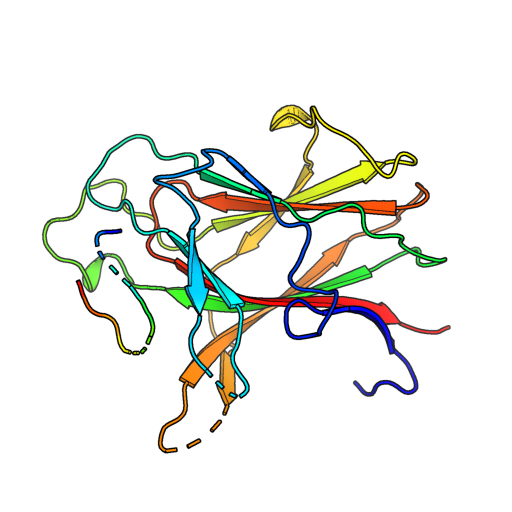 THR A N 1
ATOM 732 C CA . THR A 1 97 ? 15.65800 17.28500 24.00700 1.000 36.09000 121 THR A CA 1
ATOM 733 C C . THR A 1 97 ? 16.61700 18.00500 23.07000 1.000 43.11000 121 THR A C 1
ATOM 734 O O . THR A 1 97 ? 17.79300 17.64800 22.95100 1.000 37.74000 121 THR A O 1
ATOM 738 N N . PHE A 1 98 ? 16.10300 19.03700 22.40500 1.000 33.64000 122 PHE A N 1
ATOM 739 C CA . PHE A 1 98 ? 16.93400 19.94900 21.63300 1.000 34.52000 122 PHE A CA 1
ATOM 740 C C . PHE A 1 98 ? 16.25000 21.30600 21.60500 1.000 35.31000 122 PHE A C 1
ATOM 741 O O . PHE A 1 98 ? 15.10800 21.45500 22.04200 1.000 42.97000 122 PHE A O 1
ATOM 749 N N . ASN A 1 99 ? 16.96100 22.30000 21.08700 1.000 37.45000 123 ASN A N 1
ATOM 750 C CA . ASN A 1 99 ? 16.53300 23.68600 21.17500 1.000 31.76000 123 ASN A CA 1
ATOM 751 C C . ASN A 1 99 ? 16.27600 24.26100 19.79000 1.000 33.37000 123 ASN A C 1
ATOM 752 O O . ASN A 1 99 ? 17.00800 23.97700 18.83600 1.000 30.90000 123 ASN A O 1
ATOM 757 N N . LEU A 1 100 ? 15.23500 25.07900 19.69800 1.000 34.22000 124 LEU A N 1
ATOM 758 C CA . LEU A 1 100 ? 14.80100 25.69600 18.45500 1.000 28.78000 124 LEU A CA 1
ATOM 759 C C . LEU A 1 100 ? 15.01400 27.20100 18.54400 1.000 35.31000 124 LEU A C 1
ATOM 760 O O . LEU A 1 100 ? 14.56800 27.83900 19.50400 1.000 37.91000 124 LEU A O 1
ATOM 765 N N . TYR A 1 101 ? 15.69000 27.76100 17.54200 1.000 32.57000 125 TYR A N 1
ATOM 766 C CA . TYR A 1 101 ? 16.09800 29.15800 17.52800 1.000 30.86000 125 TYR A CA 1
ATOM 767 C C . TYR A 1 101 ? 15.58200 29.84800 16.27500 1.000 31.33000 125 TYR A C 1
ATOM 768 O O . TYR A 1 101 ? 15.14000 29.20900 15.31700 1.000 40.71000 125 TYR A O 1
ATOM 777 N N . TYR A 1 102 ? 15.66400 31.17700 16.28800 1.000 34.43000 126 TYR A N 1
ATOM 778 C CA . TYR A 1 102 ? 15.39100 31.97600 15.10300 1.000 36.98000 126 TYR A CA 1
ATOM 779 C C . TYR A 1 102 ? 16.13800 33.29800 15.20800 1.000 39.08000 126 TYR A C 1
ATOM 780 O O . TYR A 1 102 ? 16.42500 33.78600 16.30500 1.000 36.79000 126 TYR A O 1
ATOM 789 N N . TYR A 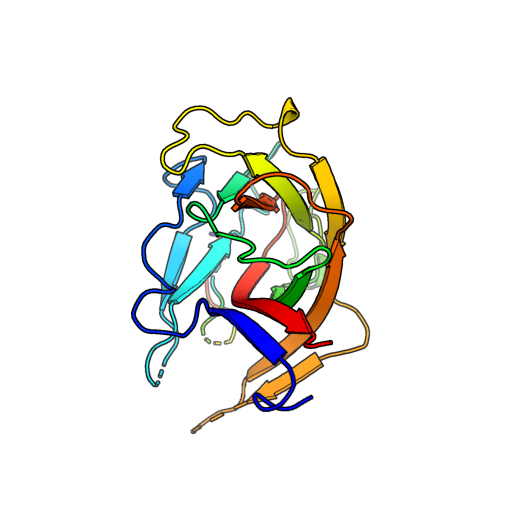1 103 ? 16.46000 33.86500 14.04800 1.000 31.15000 127 TYR A N 1
ATOM 790 C CA . TYR A 1 103 ? 17.14400 35.14900 13.95900 1.000 27.62000 127 TYR A CA 1
ATOM 791 C C . TYR A 1 103 ? 16.56800 35.91100 12.77800 1.000 37.69000 127 TYR A C 1
ATOM 792 O O . TYR A 1 103 ? 16.65700 35.44600 11.63800 1.000 34.51000 127 TYR A O 1
ATOM 801 N N . GLU A 1 104 ? 15.97200 37.07100 13.04800 1.000 32.47000 128 GLU A N 1
ATOM 802 C CA . GLU A 1 104 ? 15.39000 37.88400 11.99000 1.000 41.09000 128 GLU A CA 1
ATOM 803 C C . GLU A 1 104 ? 16.47800 38.66300 11.26400 1.000 47.95000 128 GLU A C 1
ATOM 804 O O . GLU A 1 104 ? 17.43300 39.14600 11.87900 1.000 45.20000 128 GLU A O 1
ATOM 810 N N . SER A 1 105 ? 16.32600 38.79000 9.94900 1.000 42.34000 129 SER A N 1
ATOM 811 C CA . SER A 1 105 ? 17.30600 39.50300 9.14400 1.000 42.02000 129 SER A CA 1
ATOM 812 C C . SER A 1 105 ? 16.65700 39.99200 7.86000 1.000 43.27000 129 SER A C 1
ATOM 813 O O . SER A 1 105 ? 15.83500 39.29300 7.26200 1.000 45.16000 129 SER A O 1
ATOM 816 N N . ASP A 1 106 ? 17.03400 41.20200 7.44600 1.000 44.62000 130 ASP A N 1
ATOM 817 C CA . ASP A 1 106 ? 16.68200 41.70200 6.12500 1.000 41.61000 130 ASP A CA 1
ATOM 818 C C . ASP A 1 106 ? 17.60600 41.17600 5.03700 1.000 51.33000 130 ASP A C 1
ATOM 819 O O . ASP A 1 106 ? 17.31700 41.37800 3.85200 1.000 43.78000 130 ASP A O 1
ATOM 824 N N . ASN A 1 107 ? 18.69600 40.50800 5.40800 1.000 48.48000 131 ASN A N 1
ATOM 825 C CA . ASN A 1 107 ? 19.70400 40.04500 4.46500 1.000 49.64000 131 ASN A CA 1
ATOM 826 C C . ASN A 1 107 ? 19.54300 38.55300 4.20500 1.000 44.20000 131 ASN A C 1
ATOM 827 O O . ASN A 1 107 ? 19.33400 37.76700 5.13300 1.000 55.85000 131 ASN A O 1
ATOM 832 N N . ASP A 1 108 ? 19.65700 38.16600 2.93700 1.000 49.34000 132 ASP A N 1
ATOM 833 C CA . ASP A 1 108 ? 19.40200 36.79400 2.52400 1.000 53.96000 132 ASP A CA 1
ATOM 834 C C . ASP A 1 108 ? 20.66100 35.94400 2.45300 1.000 60.21000 132 ASP A C 1
ATOM 835 O O . ASP A 1 108 ? 20.57400 34.75900 2.12400 1.000 65.02000 132 ASP A O 1
ATOM 840 N N . LYS A 1 109 ? 21.82200 36.51000 2.75000 1.000 55.48000 133 LYS A N 1
ATOM 841 C CA . LYS A 1 109 ? 23.09100 35.80000 2.63900 1.000 61.55000 133 LYS A CA 1
ATOM 842 C C . LYS A 1 109 ? 23.97100 36.09000 3.84300 1.000 62.32000 133 LYS A C 1
ATOM 843 O O . LYS A 1 109 ? 25.15100 36.42600 3.72400 1.000 60.65000 133 LYS A O 1
ATOM 849 N N . GLU A 1 110 ? 23.38800 35.97000 5.03000 1.000 59.18000 134 GLU A N 1
ATOM 850 C CA . GLU A 1 110 ? 24.16700 36.04400 6.25800 1.000 54.44000 134 GLU A CA 1
ATOM 851 C C . GLU A 1 110 ? 25.13000 34.86500 6.33900 1.000 54.23000 134 GLU A C 1
ATOM 852 O O . GLU A 1 110 ? 24.73300 33.70900 6.16400 1.000 57.40000 134 GLU A O 1
ATOM 858 N N . ARG A 1 111 ? 26.40400 35.16200 6.60000 1.000 40.54000 135 ARG A N 1
ATOM 859 C CA . ARG A 1 111 ? 27.43800 34.13800 6.67000 1.000 57.19000 135 ARG A CA 1
ATOM 860 C C . ARG A 1 111 ? 28.14500 34.11400 8.01800 1.000 56.82000 135 ARG A C 1
ATOM 861 O O . ARG A 1 111 ? 29.18800 33.45300 8.14500 1.000 44.86000 135 ARG A O 1
ATOM 869 N N . PHE A 1 112 ? 27.60200 34.80200 9.02800 1.000 46.59000 136 PHE A N 1
ATOM 870 C CA . PHE A 1 112 ? 28.23500 34.84800 10.34100 1.000 47.89000 136 PHE A CA 1
ATOM 871 C C . PHE A 1 112 ? 27.20700 35.13500 11.43100 1.000 45.92000 136 PHE A C 1
ATOM 872 O O . PHE A 1 112 ? 27.34500 36.09800 12.19100 1.000 50.38000 136 PHE A O 1
ATOM 880 N N . ILE A 1 113 ? 26.17500 34.31000 11.52000 1.000 50.04000 137 ILE A N 1
ATOM 881 C CA . ILE A 1 113 ? 25.22600 34.39200 12.62100 1.000 46.04000 137 ILE A CA 1
ATOM 882 C C . ILE A 1 113 ? 25.77000 33.55200 13.76900 1.000 49.56000 137 ILE A C 1
ATOM 883 O O . ILE A 1 113 ? 26.06300 32.36500 13.59500 1.000 49.13000 137 ILE A O 1
ATOM 888 N N . ARG A 1 114 ? 25.94600 34.17100 14.93100 1.000 40.27000 138 ARG A N 1
ATOM 889 C CA . ARG A 1 114 ? 26.48900 33.47700 16.09000 1.000 50.05000 138 ARG A CA 1
ATOM 890 C C . ARG A 1 114 ? 25.36800 32.96200 16.99000 1.000 46.89000 138 ARG A C 1
ATOM 891 O O . ARG A 1 114 ? 24.19400 33.30700 16.82900 1.000 50.44000 138 ARG A O 1
ATOM 899 N N . GLU A 1 115 ? 25.75400 32.11700 17.95400 1.000 47.86000 139 GLU A N 1
ATOM 900 C CA . GLU A 1 115 ? 24.79200 31.58600 18.91600 1.000 47.85000 139 GLU A CA 1
ATOM 901 C C . GLU A 1 115 ? 24.05200 32.70500 19.63500 1.000 54.62000 139 GLU A C 1
ATOM 902 O O . GLU A 1 115 ? 22.86800 32.57000 19.96300 1.000 53.72000 139 GLU A O 1
ATOM 908 N N . ASN A 1 116 ? 24.73600 33.81900 19.89400 1.000 54.16000 140 ASN A N 1
ATOM 909 C CA . ASN A 1 116 ? 24.13300 34.89500 20.66600 1.000 59.90000 140 ASN A CA 1
ATOM 910 C C . ASN A 1 116 ? 23.20600 35.77000 19.83700 1.000 51.60000 140 ASN A C 1
ATOM 911 O O . ASN A 1 116 ? 22.40000 36.50800 20.41100 1.000 55.21000 140 ASN A O 1
ATOM 916 N N . GLN A 1 117 ? 23.28800 35.70200 18.50900 1.000 46.29000 141 GLN A N 1
ATOM 917 C CA . GLN A 1 117 ? 22.30500 36.38900 17.68300 1.000 36.97000 141 GLN A CA 1
ATOM 918 C C . GLN A 1 117 ? 21.00800 35.60600 17.54800 1.000 40.90000 141 GLN A C 1
ATOM 919 O O . GLN A 1 117 ? 19.97100 36.20100 17.23300 1.000 39.68000 141 GLN A O 1
ATOM 925 N N . PHE A 1 118 ? 21.04200 34.29400 17.77500 1.000 44.03000 142 PHE A N 1
ATOM 926 C CA . PHE A 1 118 ? 19.84500 33.46800 17.69400 1.000 41.59000 142 PHE A CA 1
ATOM 927 C C . PHE A 1 118 ? 19.04800 33.54500 18.98700 1.000 42.35000 142 PHE A C 1
ATOM 928 O O . PHE A 1 118 ? 19.60400 33.46400 20.08600 1.000 43.26000 142 PHE A O 1
ATOM 936 N N . VAL A 1 119 ? 17.73400 33.67500 18.84800 1.000 37.45000 143 VAL A N 1
ATOM 937 C CA . VAL A 1 119 ? 16.82000 33.76900 19.97800 1.000 37.31000 143 VAL A CA 1
ATOM 938 C C . VAL A 1 119 ? 16.07600 32.44900 20.10800 1.000 45.40000 143 VAL A C 1
ATOM 939 O O . VAL A 1 119 ? 15.51400 31.946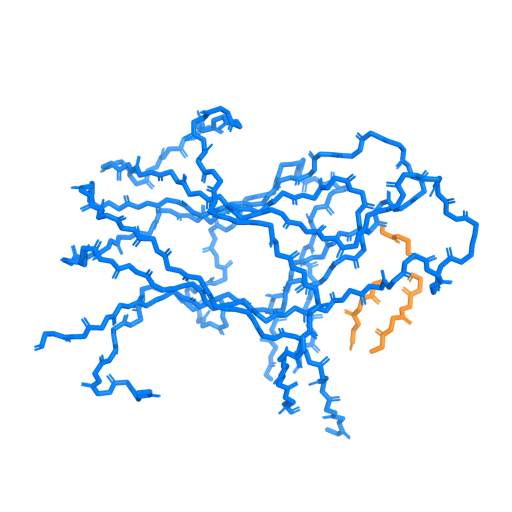00 19.12700 1.000 40.45000 143 VAL A O 1
ATOM 943 N N . LYS A 1 120 ? 16.06600 31.89600 21.31900 1.000 36.95000 144 LYS A N 1
ATOM 944 C CA . LYS A 1 120 ? 15.46500 30.58800 21.54200 1.000 34.55000 144 LYS A CA 1
ATOM 945 C C . LYS A 1 120 ? 13.94500 30.67600 21.50300 1.000 36.81000 144 LYS A C 1
ATOM 946 O O . LYS A 1 120 ? 13.33900 31.51700 22.17300 1.000 36.76000 144 LYS A O 1
ATOM 952 N N . ILE A 1 121 ? 13.33100 29.79600 20.71500 1.000 39.04000 145 ILE A N 1
ATOM 953 C CA . ILE A 1 121 ? 11.87600 29.70500 20.67700 1.000 33.81000 145 ILE A CA 1
ATOM 954 C C . ILE A 1 121 ? 11.36700 28.83800 21.82100 1.000 34.86000 145 ILE A C 1
ATOM 955 O O . ILE A 1 121 ? 10.54800 29.27500 22.63700 1.000 42.05000 145 ILE A O 1
ATOM 960 N N . ASP A 1 122 ? 11.85600 27.60400 21.90500 1.000 33.81000 146 ASP A N 1
ATOM 961 C CA . ASP A 1 122 ? 11.47400 26.70000 22.98100 1.000 42.51000 146 ASP A CA 1
ATOM 962 C C . ASP A 1 122 ? 12.40500 25.49600 22.96400 1.000 35.39000 146 ASP A C 1
ATOM 963 O O . ASP A 1 122 ? 13.13700 25.26300 21.99800 1.000 36.44000 146 ASP A O 1
ATOM 968 N N . THR A 1 123 ? 12.38200 24.74800 24.06300 1.000 34.38000 147 THR A N 1
ATOM 969 C CA . THR A 1 123 ? 12.99800 23.43000 24.11300 1.000 36.39000 147 THR A CA 1
ATOM 970 C C . THR A 1 123 ? 12.01700 22.39900 23.56800 1.000 42.92000 147 THR A C 1
ATOM 971 O O . THR A 1 123 ? 10.87400 22.31400 24.02900 1.000 48.51000 147 THR A O 1
ATOM 975 N N . ILE A 1 124 ? 12.45800 21.62300 22.58300 1.000 36.81000 148 ILE A N 1
ATOM 976 C CA . ILE A 1 124 ? 11.61300 20.63600 21.92100 1.000 36.91000 148 ILE A CA 1
ATOM 977 C C . ILE A 1 124 ? 11.88200 19.26900 22.53000 1.000 40.67000 148 ILE A C 1
ATOM 978 O O . ILE A 1 124 ? 13.03500 18.82600 22.59700 1.000 51.45000 148 ILE A O 1
ATOM 983 N N . ALA A 1 125 ? 10.80800 18.59000 22.88700 1.000 44.48000 149 ALA A N 1
ATOM 984 C CA . ALA A 1 125 ? 10.92800 17.27700 23.46300 1.000 41.59000 149 ALA A CA 1
ATOM 985 C C . ALA A 1 125 ? 9.96600 16.30900 22.85900 1.000 35.02000 149 ALA A C 1
ATOM 986 O O . ALA A 1 125 ? 8.96900 16.69300 22.28100 1.000 42.42000 149 ALA A O 1
ATOM 988 N N . ALA A 1 126 ? 10.27100 15.03600 23.00000 1.000 43.19000 150 ALA A N 1
ATOM 989 C CA . ALA A 1 126 ? 9.37100 14.01900 22.52500 1.000 52.49000 150 ALA A CA 1
ATOM 990 C C . ALA A 1 126 ? 8.29400 13.89200 23.54600 1.000 48.02000 150 ALA A C 1
ATOM 991 O O . ALA A 1 126 ? 8.51900 13.38900 24.62900 1.000 48.67000 150 ALA A O 1
ATOM 993 N N . ASP A 1 127 ? 7.10700 14.34600 23.19700 1.000 45.85000 151 ASP A N 1
ATOM 994 C CA . ASP A 1 127 ? 6.04300 14.36900 24.15100 1.000 37.09000 151 ASP A CA 1
ATOM 995 C C . ASP A 1 127 ? 4.87200 13.49900 23.77700 1.000 56.87000 151 ASP A C 1
ATOM 996 O O . ASP A 1 127 ? 5.04900 12.40600 23.27400 1.000 73.48000 151 ASP A O 1
ATOM 1001 N N . GLU A 1 128 ? 3.67000 13.98700 23.99800 1.000 57.02000 152 GLU A N 1
ATOM 1002 C CA . GLU A 1 128 ? 2.49000 13.17300 23.80200 1.000 50.87000 152 GLU A CA 1
ATOM 1003 C C . GLU A 1 128 ? 1.96200 13.08700 22.39700 1.000 48.76000 152 GLU A C 1
ATOM 1004 O O . GLU A 1 128 ? 1.36300 12.09900 22.02100 1.000 46.83000 152 GLU A O 1
ATOM 1010 N N . SER A 1 129 ? 2.16400 14.12900 21.62500 1.000 45.42000 153 SER A N 1
ATOM 1011 C CA . SER A 1 129 ? 1.60000 14.12900 20.28300 1.000 42.70000 153 SER A CA 1
ATOM 1012 C C . SER A 1 129 ? 2.59600 13.57100 19.27500 1.000 47.11000 153 SER A C 1
ATOM 1013 O O . SER A 1 129 ? 3.80100 13.81200 19.38100 1.000 43.78000 153 SER A O 1
ATOM 1016 N N . PHE A 1 130 ? 2.08700 12.82500 18.29700 1.000 36.09000 154 PHE A N 1
ATOM 1017 C CA . PHE A 1 130 ? 2.93000 12.25300 17.25300 1.000 43.57000 154 PHE A CA 1
ATOM 1018 C C . PHE A 1 130 ? 2.08300 12.00600 16.01100 1.000 44.03000 154 PHE A C 1
ATOM 1019 O O . PHE A 1 130 ? 0.88100 12.28400 15.98500 1.000 47.87000 154 PHE A O 1
ATOM 1027 N N . THR A 1 131 ? 2.72800 11.47600 14.97500 1.000 51.63000 155 THR A N 1
ATOM 1028 C CA . THR A 1 131 ? 2.07200 11.16200 13.71600 1.000 44.25000 155 THR A CA 1
ATOM 1029 C C . THR A 1 131 ? 2.57500 9.80900 13.23500 1.000 50.30000 155 THR A C 1
ATOM 1030 O O . THR A 1 131 ? 3.54300 9.25900 13.76600 1.000 62.18000 155 THR A O 1
ATOM 1034 N N . GLN A 1 132 ? 1.90200 9.26600 12.22300 1.000 56.32000 156 GLN A N 1
ATOM 1035 C CA . GLN A 1 132 ? 2.27200 7.97400 11.65500 1.000 63.70000 156 GLN A CA 1
ATOM 1036 C C . GLN A 1 132 ? 2.08100 8.02200 10.14900 1.000 67.49000 156 GLN A C 1
ATOM 1037 O O . GLN A 1 132 ? 0.97700 8.29400 9.66900 1.000 82.91000 156 GLN A O 1
ATOM 1043 N N . VAL A 1 133 ? 3.15300 7.75000 9.41200 1.000 74.18000 157 VAL A N 1
ATOM 1044 C CA . VAL A 1 133 ? 3.12300 7.80100 7.95700 1.000 70.25000 157 VAL A CA 1
ATOM 1045 C C . VAL A 1 133 ? 3.05400 6.39300 7.38200 1.000 71.84000 157 VAL A C 1
ATOM 1046 O O . VAL A 1 133 ? 4.06900 5.70200 7.28700 1.000 70.84000 157 VAL A O 1
ATOM 1050 N N . ASP A 1 137 ? 5.99100 -0.16600 2.86700 1.000 63.38000 161 ASP A N 1
ATOM 1051 C CA . ASP A 1 137 ? 6.03500 -1.49300 3.47200 1.000 86.97000 161 ASP A CA 1
ATOM 1052 C C . ASP A 1 137 ? 5.95500 -1.38300 4.99300 1.000 83.06000 161 ASP A C 1
ATOM 1053 O O . ASP A 1 137 ? 5.46100 -2.28500 5.66900 1.000 69.26000 161 ASP A O 1
ATOM 1058 N N . ARG A 1 138 ? 6.43500 -0.26000 5.52000 1.000 89.44000 162 ARG A N 1
ATOM 1059 C CA . ARG A 1 138 ? 6.49300 -0.00100 6.95100 1.000 84.93000 162 ARG A CA 1
ATOM 1060 C C . ARG A 1 138 ? 5.85500 1.35700 7.22600 1.000 84.60000 162 ARG A C 1
ATOM 1061 O O . ARG A 1 138 ? 5.42300 2.06000 6.30700 1.000 77.83000 162 ARG A O 1
ATOM 1069 N N . ILE A 1 139 ? 5.78600 1.72700 8.50300 1.000 81.76000 163 ILE A N 1
ATOM 1070 C CA . ILE A 1 139 ? 5.23600 3.01200 8.92500 1.000 90.34000 163 ILE A CA 1
ATOM 1071 C C . ILE A 1 139 ? 6.12300 3.57500 10.02500 1.000 77.91000 163 ILE A C 1
ATOM 1072 O O . ILE A 1 139 ? 6.48200 2.85900 10.96600 1.000 71.80000 163 ILE A O 1
ATOM 1077 N N . MET A 1 140 ? 6.48100 4.85200 9.90900 1.000 63.22000 164 MET A N 1
ATOM 1078 C CA . MET A 1 140 ? 7.29400 5.51700 10.91600 1.000 57.00000 164 MET A CA 1
ATOM 1079 C C . MET A 1 140 ? 6.40800 6.32900 11.84800 1.000 48.44000 164 MET A C 1
ATOM 1080 O O . MET A 1 140 ? 5.55800 7.10300 11.39600 1.000 59.45000 164 MET A O 1
ATOM 1085 N N . LYS A 1 141 ? 6.60500 6.13400 13.14600 1.000 40.35000 165 LYS A N 1
ATOM 1086 C CA . LYS A 1 141 ? 5.89600 6.87300 14.18000 1.000 50.63000 165 LYS A CA 1
ATOM 1087 C C . LYS A 1 141 ? 6.82500 7.97600 14.67300 1.000 47.21000 165 LYS A C 1
ATOM 1088 O O . LYS A 1 141 ? 7.86300 7.69600 15.28200 1.000 43.88000 165 LYS A O 1
ATOM 1094 N N . LEU A 1 142 ? 6.45700 9.22600 14.39500 1.000 57.67000 166 LEU A N 1
ATOM 1095 C CA . LEU A 1 142 ? 7.29800 10.38400 14.66400 1.000 37.36000 166 LEU A CA 1
ATOM 1096 C C . LEU A 1 142 ? 6.54900 11.38600 15.52700 1.000 43.53000 166 LEU A C 1
ATOM 1097 O O . LEU A 1 142 ? 5.38600 11.69700 15.25600 1.000 53.78000 166 LEU A O 1
ATOM 1102 N N . ASN A 1 143 ? 7.22700 11.90600 16.54900 1.000 37.73000 167 ASN A N 1
ATOM 1103 C CA . ASN A 1 143 ? 6.67000 13.00300 17.32900 1.000 36.96000 167 ASN A CA 1
ATOM 1104 C C . ASN A 1 143 ? 6.45900 14.22500 16.44600 1.000 36.97000 167 ASN A C 1
ATOM 1105 O O . ASN A 1 143 ? 7.30500 14.56700 15.61600 1.000 41.54000 167 ASN A O 1
ATOM 1110 N N . THR A 1 144 ? 5.32100 14.88300 16.62800 1.000 37.67000 168 THR A N 1
ATOM 1111 C CA . THR A 1 144 ? 5.02400 16.14400 15.96600 1.000 36.94000 168 THR A CA 1
ATOM 1112 C C . THR A 1 144 ? 4.90300 17.23600 17.01700 1.000 40.26000 168 THR A C 1
ATOM 1113 O O . THR A 1 144 ? 4.14800 17.09200 17.98500 1.000 38.22000 168 THR A O 1
ATOM 1117 N N . GLU A 1 145 ? 5.65600 18.31200 16.83300 1.000 36.21000 169 GLU A N 1
ATOM 1118 C CA . GLU A 1 145 ? 5.55700 19.49300 17.67300 1.000 29.05000 169 GLU A CA 1
ATOM 1119 C C . GLU A 1 145 ? 5.42400 20.71300 16.77800 1.000 38.28000 169 GLU A C 1
ATOM 1120 O O . GLU A 1 145 ? 6.03100 20.77300 15.70500 1.000 37.10000 169 GLU A O 1
ATOM 1126 N N . ILE A 1 146 ? 4.61600 21.67700 17.21100 1.000 35.89000 170 ILE A N 1
ATOM 1127 C CA . ILE A 1 146 ? 4.42100 22.91300 16.46800 1.000 34.33000 170 ILE A CA 1
ATOM 1128 C C . ILE A 1 146 ? 4.64000 24.08500 17.41500 1.000 37.98000 170 ILE A C 1
ATOM 1129 O O . ILE A 1 146 ? 4.16900 24.06600 18.55700 1.000 40.11000 170 ILE A O 1
ATOM 1134 N N . ARG A 1 147 ? 5.39300 25.08100 16.95400 1.000 34.47000 171 ARG A N 1
ATOM 1135 C CA . ARG A 1 147 ? 5.62400 26.31000 17.69500 1.000 41.94000 171 ARG A CA 1
ATOM 1136 C C . ARG A 1 147 ? 5.40100 27.49200 16.76400 1.000 42.56000 171 ARG A C 1
ATOM 1137 O O . ARG A 1 147 ? 5.47800 27.36800 15.53900 1.000 39.37000 171 ARG A O 1
ATOM 1145 N N . ASP A 1 148 ? 5.12600 28.64900 17.35700 1.000 35.25000 172 ASP A N 1
ATOM 1146 C CA . ASP A 1 148 ? 4.90500 29.86700 16.59600 1.000 37.41000 172 ASP A CA 1
ATOM 1147 C C . ASP A 1 148 ? 5.71600 31.00000 17.20500 1.000 40.80000 172 ASP A C 1
ATOM 1148 O O . ASP A 1 148 ? 6.00400 31.00300 18.40500 1.000 45.70000 172 ASP A O 1
ATOM 1153 N N . VAL A 1 149 ? 6.09200 31.95800 16.35900 1.000 32.13000 173 VAL A N 1
ATOM 1154 C CA . VAL A 1 149 ? 6.84800 33.12800 16.78600 1.000 30.92000 173 VAL A CA 1
ATOM 1155 C C . VAL A 1 149 ? 6.25200 34.37000 16.14500 1.000 33.73000 173 VAL A C 1
ATOM 1156 O O . VAL A 1 149 ? 5.68800 34.32300 15.04700 1.000 40.96000 173 VAL A O 1
ATOM 1160 N N . GLY A 1 150 ? 6.39600 35.49200 16.84300 1.000 43.58000 174 GLY A N 1
ATOM 1161 C CA . GLY A 1 150 ? 5.89500 36.76000 16.38200 1.000 36.82000 174 GLY A CA 1
ATOM 1162 C C . GLY A 1 150 ? 5.85300 37.76700 17.50900 1.000 42.77000 174 GLY A C 1
ATOM 1163 O O . GLY A 1 150 ? 5.99300 37.42400 18.68700 1.000 47.17000 174 GLY A O 1
ATOM 1164 N N . PRO A 1 151 ? 5.70300 39.05600 17.21200 1.000 44.36000 175 PRO A N 1
ATOM 1165 C CA . PRO A 1 151 ? 5.58200 39.61100 15.87900 1.000 41.38000 175 PRO A CA 1
ATOM 1166 C C . PRO A 1 151 ? 6.88600 39.75000 15.13500 1.000 45.97000 175 PRO A C 1
ATOM 1167 O O . PRO A 1 151 ? 7.86200 40.21800 15.68600 1.000 45.15000 175 PRO A O 1
ATOM 1171 N N . LEU A 1 152 ? 6.88700 39.35600 13.87600 1.000 51.07000 176 LEU A N 1
ATOM 1172 C CA . LEU A 1 152 ? 8.06900 39.47000 13.04500 1.000 40.62000 176 LEU A CA 1
ATOM 1173 C C . LEU A 1 152 ? 8.10900 40.82500 12.38200 1.000 47.35000 176 LEU A C 1
ATOM 1174 O O . LEU A 1 152 ? 7.07800 41.42500 12.15100 1.000 53.65000 176 LEU A O 1
ATOM 1179 N N . SER A 1 153 ? 9.29500 41.31700 12.08100 1.000 50.90000 177 SER A N 1
ATOM 1180 C CA . SER A 1 153 ? 9.42600 42.65600 11.53600 1.000 51.80000 177 SER A CA 1
ATOM 1181 C C . SER A 1 153 ? 10.35400 42.74500 10.33600 1.000 49.47000 177 SER A C 1
ATOM 1182 O O . SER A 1 153 ? 10.17700 43.59400 9.48300 1.000 57.73000 177 SER A O 1
ATOM 1185 N N . LYS A 1 154 ? 11.33700 41.87700 10.26300 1.000 42.00000 178 LYS A N 1
ATOM 1186 C CA . LYS A 1 154 ? 12.28200 41.93000 9.17500 1.000 35.84000 178 LYS A CA 1
ATOM 1187 C C . LYS A 1 154 ? 11.80100 41.18200 7.97300 1.000 37.79000 178 LYS A C 1
ATOM 1188 O O . LYS A 1 154 ? 10.88000 40.40500 8.05300 1.000 43.31000 178 LYS A O 1
ATOM 1194 N N . LYS A 1 155 ? 12.43900 41.41400 6.85100 1.000 38.82000 179 LYS A N 1
ATOM 1195 C CA . LYS A 1 155 ? 12.00400 40.80300 5.61600 1.000 34.63000 179 LYS A CA 1
ATOM 1196 C C . LYS A 1 155 ? 11.95800 39.31200 5.69600 1.000 40.32000 179 LYS A C 1
ATOM 1197 O O . LYS A 1 155 ? 11.11600 38.66900 5.10400 1.000 44.84000 179 LYS A O 1
ATOM 1203 N N . GLY A 1 156 ? 12.89200 38.75900 6.42700 1.000 40.70000 180 GLY A N 1
ATOM 1204 C CA . GLY A 1 156 ? 12.88700 37.32100 6.58300 1.000 39.79000 180 GLY A CA 1
ATOM 1205 C C . GLY A 1 156 ? 13.51200 36.86900 7.88400 1.000 41.99000 180 GLY A C 1
ATOM 1206 O O . GLY A 1 156 ? 13.69600 37.67100 8.80500 1.000 41.77000 180 GLY A O 1
ATOM 1207 N N . PHE A 1 157 ? 13.84600 35.58500 7.97200 1.000 40.21000 181 PHE A N 1
ATOM 1208 C CA . PHE A 1 157 ? 14.39200 35.03300 9.20200 1.000 36.51000 181 PHE A CA 1
ATOM 1209 C C . PHE A 1 157 ? 15.11400 33.73500 8.88800 1.000 43.61000 181 PHE A C 1
ATOM 1210 O O . PHE A 1 157 ? 14.92000 33.13300 7.82800 1.000 37.96000 181 PHE A O 1
ATOM 1218 N N . TYR A 1 158 ? 15.95600 33.32100 9.82900 1.000 41.35000 182 TYR A N 1
ATOM 1219 C CA . TYR A 1 158 ? 16.63000 32.03400 9.80100 1.000 34.98000 182 TYR A CA 1
ATOM 1220 C C . TYR A 1 158 ? 16.14000 31.20000 10.97300 1.000 36.21000 182 TYR A C 1
ATOM 1221 O O . TYR A 1 158 ? 15.82200 31.73400 12.03900 1.000 38.71000 182 TYR A O 1
ATOM 1230 N N . LEU A 1 159 ? 16.08200 29.88800 10.77400 1.000 36.77000 183 LEU A N 1
ATOM 1231 C CA . LEU A 1 159 ? 15.77300 28.95200 11.84200 1.000 30.64000 183 LEU A CA 1
ATOM 1232 C C . LEU A 1 159 ? 17.00100 28.10900 12.14800 1.000 33.85000 183 LEU A C 1
ATOM 1233 O O . LEU A 1 159 ? 17.81500 27.82600 11.26600 1.000 44.29000 183 LEU A O 1
ATOM 1238 N N . ALA A 1 160 ? 17.12500 27.70300 13.40800 1.000 37.23000 184 ALA A N 1
ATOM 1239 C CA . ALA A 1 160 ? 18.27400 26.92600 13.83800 1.000 38.38000 184 ALA A CA 1
ATOM 1240 C C . ALA A 1 160 ? 17.84800 25.89300 14.86900 1.000 36.00000 184 ALA A C 1
ATOM 1241 O O . ALA A 1 160 ? 16.84800 26.05500 15.57200 1.000 35.60000 184 ALA A O 1
ATOM 1243 N N . PHE A 1 161 ? 18.63400 24.82100 14.94400 1.000 41.91000 185 PHE A N 1
ATOM 1244 C CA . PHE A 1 161 ? 18.42100 23.72500 15.87700 1.000 39.70000 185 PHE A CA 1
ATOM 1245 C C . PHE A 1 161 ? 19.73800 23.39700 16.56400 1.000 39.08000 185 PHE A C 1
ATOM 1246 O O . PHE A 1 161 ? 20.77800 23.28800 15.90700 1.000 42.44000 185 PHE A O 1
ATOM 1254 N N . GLN A 1 162 ? 19.69200 23.23100 17.88300 1.000 39.86000 186 GLN A N 1
ATOM 1255 C CA . GLN A 1 162 ? 20.88700 23.00200 18.68300 1.000 35.35000 186 GLN A CA 1
ATOM 1256 C C . GLN A 1 162 ? 20.80100 21.65200 19.37700 1.000 31.15000 186 GLN A C 1
ATOM 1257 O O . GLN A 1 162 ? 19.77800 21.32700 19.98900 1.000 32.06000 186 GLN A O 1
ATOM 1263 N N . ASP A 1 163 ? 21.87700 20.87900 19.29100 1.000 40.11000 187 ASP A N 1
ATOM 1264 C CA . ASP A 1 163 ? 22.00900 19.62100 20.01200 1.000 36.27000 187 ASP A CA 1
ATOM 1265 C C . ASP A 1 163 ? 23.10200 19.76900 21.06200 1.000 33.23000 187 ASP A C 1
ATOM 1266 O O . ASP A 1 163 ? 24.17900 20.29700 20.76800 1.000 41.54000 187 ASP A O 1
ATOM 1271 N N . VAL A 1 164 ? 22.82200 19.31300 22.28200 1.000 37.18000 188 VAL A N 1
ATOM 1272 C CA . VAL A 1 164 ? 23.78400 19.42800 23.37300 1.000 41.17000 188 VAL A CA 1
ATOM 1273 C C . VAL A 1 164 ? 24.07600 18.05500 23.96500 1.000 47.65000 188 VAL A C 1
ATOM 1274 O O . VAL A 1 164 ? 24.45400 17.94100 25.13700 1.000 47.88000 188 VAL A O 1
ATOM 1278 N N . GLY A 1 165 ? 23.91200 17.00500 23.16300 1.000 45.89000 189 GLY A N 1
ATOM 1279 C CA . GLY A 1 165 ? 24.25700 15.66800 23.60500 1.000 49.65000 189 GLY A CA 1
ATOM 1280 C C . GLY A 1 165 ? 23.09900 14.69000 23.59400 1.000 55.18000 189 GLY A C 1
ATOM 1281 O O . GLY A 1 165 ? 22.92500 13.91400 24.54000 1.000 44.98000 189 GLY A O 1
ATOM 1282 N N . ALA A 1 166 ? 22.30200 14.71300 22.53000 1.000 48.19000 190 ALA A N 1
ATOM 1283 C CA . ALA A 1 166 ? 21.15400 13.83000 22.38300 1.000 41.58000 190 ALA A CA 1
ATOM 1284 C C . ALA A 1 166 ? 21.29800 13.00000 21.11000 1.000 40.04000 190 ALA A C 1
ATOM 1285 O O . ALA A 1 166 ? 22.23600 13.17200 20.32800 1.000 41.27000 190 ALA A O 1
ATOM 1287 N N . CYS A 1 167 ? 20.34800 12.09000 20.91100 1.000 34.77000 191 CYS A N 1
ATOM 1288 C CA . CYS A 1 167 ? 20.33100 11.17500 19.77100 1.000 48.45000 191 CYS A CA 1
ATOM 1289 C C . CYS A 1 167 ? 19.02600 11.43100 19.02100 1.000 34.67000 191 CYS A C 1
ATOM 1290 O O . CYS A 1 167 ? 18.01100 10.79500 19.30300 1.000 41.66000 191 CYS A O 1
ATOM 1293 N N . ILE A 1 168 ? 19.05800 12.35900 18.06200 1.000 34.11000 192 ILE A N 1
ATOM 1294 C CA . ILE A 1 168 ? 17.85400 12.90400 17.44800 1.000 35.79000 192 ILE A CA 1
ATOM 1295 C C . ILE A 1 168 ? 17.90100 12.69900 15.94000 1.000 35.65000 192 ILE A C 1
ATOM 1296 O O . ILE A 1 168 ? 18.97500 12.65400 15.33100 1.000 40.56000 192 ILE A O 1
ATOM 1301 N N . ALA A 1 169 ? 16.71600 12.59300 15.33500 1.000 43.36000 193 ALA A N 1
ATOM 1302 C CA . ALA A 1 169 ? 16.56600 12.51200 13.88500 1.000 42.35000 193 ALA A CA 1
ATOM 1303 C C . ALA A 1 169 ? 15.46600 13.47600 13.46100 1.000 37.87000 193 ALA A C 1
ATOM 1304 O O . ALA A 1 169 ? 14.28500 13.22500 13.72000 1.000 37.71000 193 ALA A O 1
ATOM 1306 N N . LEU A 1 170 ? 15.85100 14.57500 12.81700 1.000 39.15000 194 LEU A N 1
ATOM 1307 C CA . LEU A 1 170 ? 14.90300 15.56600 12.31000 1.000 34.46000 194 LEU A CA 1
ATOM 1308 C C . LEU A 1 170 ? 14.40000 15.10100 10.95100 1.000 43.51000 194 LEU A C 1
ATOM 1309 O O . LEU A 1 170 ? 15.09400 15.23600 9.94000 1.000 47.01000 194 LEU A O 1
ATOM 1314 N N . VAL A 1 171 ? 13.17900 14.56500 10.91500 1.000 42.05000 195 VAL A N 1
ATOM 1315 C CA . VAL A 1 171 ? 12.68300 13.96600 9.68100 1.000 37.13000 195 VAL A CA 1
ATOM 1316 C C . VAL A 1 171 ? 12.12700 15.02800 8.74000 1.000 46.48000 195 VAL A C 1
ATOM 1317 O O . VAL A 1 171 ? 12.31500 14.94800 7.52000 1.000 47.48000 195 VAL A O 1
ATOM 1321 N N . SER A 1 172 ? 11.44400 16.03600 9.27700 1.000 48.19000 196 SER A N 1
ATOM 1322 C CA . SER A 1 172 ? 10.88900 17.08700 8.43700 1.000 43.06000 196 SER A CA 1
ATOM 1323 C C . SER A 1 172 ? 10.68600 18.35000 9.26000 1.000 41.30000 196 SER A C 1
ATOM 1324 O O . SER A 1 172 ? 10.48800 18.29400 10.47600 1.000 39.73000 196 SER A O 1
ATOM 1327 N N . VAL A 1 173 ? 10.74300 19.48800 8.57400 1.000 43.54000 197 VAL A N 1
ATOM 1328 C CA . VAL A 1 173 ? 10.49500 20.79700 9.16700 1.000 32.16000 197 VAL A CA 1
ATOM 1329 C C . VAL A 1 173 ? 9.59900 21.57200 8.21500 1.000 38.00000 197 VAL A C 1
ATOM 1330 O O . VAL A 1 173 ? 9.89900 21.67400 7.02100 1.000 39.90000 197 VAL A O 1
ATOM 1334 N N . ARG A 1 174 ? 8.49900 22.11000 8.73600 1.000 36.35000 198 ARG A N 1
ATOM 1335 C CA . ARG A 1 174 ? 7.53500 22.84000 7.92500 1.000 43.32000 198 ARG A CA 1
ATOM 1336 C C . ARG A 1 174 ? 7.27100 24.19800 8.55400 1.000 40.10000 198 ARG A C 1
ATOM 1337 O O . ARG A 1 174 ? 7.02800 24.29000 9.76100 1.000 36.63000 198 ARG A O 1
ATOM 1345 N N . VAL A 1 175 ? 7.31400 25.24500 7.73100 1.000 30.61000 199 VAL A N 1
ATOM 1346 C CA . VAL A 1 175 ? 7.10700 26.62000 8.17100 1.000 34.30000 199 VAL A CA 1
ATOM 1347 C C . VAL A 1 175 ? 5.99800 27.23100 7.32500 1.000 35.99000 199 VAL A C 1
ATOM 1348 O O . VAL A 1 175 ? 6.05000 27.17300 6.09200 1.000 40.53000 199 VAL A O 1
ATOM 1352 N N . PHE A 1 176 ? 5.00400 27.82200 7.98400 1.000 32.28000 200 PHE A N 1
ATOM 1353 C CA . PHE A 1 176 ? 3.87200 28.41100 7.28500 1.000 36.36000 200 PHE A CA 1
ATOM 1354 C C . PHE A 1 176 ? 3.30100 29.54600 8.12800 1.000 36.57000 200 PHE A C 1
ATOM 1355 O O . PHE A 1 176 ? 3.73100 29.78600 9.25900 1.000 40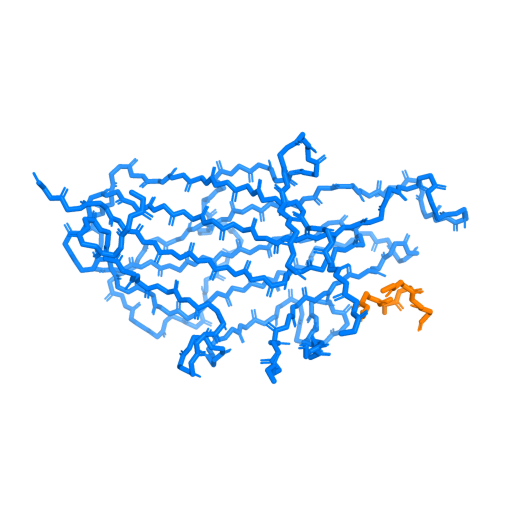.95000 200 PHE A O 1
ATOM 1363 N N . TYR A 1 177 ? 2.32500 30.25300 7.56000 1.000 36.56000 201 TYR A N 1
ATOM 1364 C CA . TYR A 1 177 ? 1.55000 31.24000 8.29600 1.000 39.78000 201 TYR A CA 1
ATOM 1365 C C . TYR A 1 177 ? 0.09800 31.15400 7.84500 1.000 38.26000 201 TYR A C 1
ATOM 1366 O O . TYR A 1 177 ? -0.22900 30.49700 6.85300 1.000 38.80000 201 TYR A O 1
ATOM 1375 N N . LYS A 1 178 ? -0.78000 31.82900 8.57900 1.000 32.05000 202 LYS A N 1
ATOM 1376 C CA . LYS A 1 178 ? -2.21700 31.70500 8.37600 1.000 39.55000 202 LYS A CA 1
ATOM 1377 C C . LYS A 1 178 ? -2.76400 32.94400 7.68000 1.000 40.24000 202 LYS A C 1
ATOM 1378 O O . LYS A 1 178 ? -2.43000 34.07300 8.05400 1.000 41.53000 202 LYS A O 1
ATOM 1384 N N . LYS A 1 179 ? -3.59700 32.72600 6.66500 1.000 38.65000 203 LYS A N 1
ATOM 1385 C CA . LYS A 1 179 ? -4.18200 33.82600 5.91700 1.000 43.77000 203 LYS A CA 1
ATOM 1386 C C . LYS A 1 179 ? -5.13200 34.63500 6.79500 1.000 51.99000 203 LYS A C 1
ATOM 1387 O O . LYS A 1 179 ? -5.66300 34.15300 7.79900 1.000 56.93000 203 LYS A O 1
ATOM 1393 N N . ALA A 1 180 ? -5.35000 35.88100 6.39000 1.000 62.63000 204 ALA A N 1
ATOM 1394 C CA . ALA A 1 180 ? -6.24200 36.78600 7.10200 1.000 64.30000 204 ALA A CA 1
ATOM 1395 C C . ALA A 1 180 ? -7.70000 36.36300 6.94600 1.000 65.17000 204 ALA A C 1
ATOM 1396 O O . ALA A 1 180 ? -8.59100 36.92000 7.59000 1.000 66.41000 204 ALA A O 1
ATOM 1403 N N . PRO B 2 2 ? 28.08600 9.19400 14.84900 1.000 58.11000 6 PRO B N 1
ATOM 1404 C CA . PRO B 2 2 ? 26.75300 8.85900 15.36400 1.000 55.13000 6 PRO B CA 1
ATOM 1405 C C . PRO B 2 2 ? 26.68800 7.47600 16.00900 1.000 51.32000 6 PRO B C 1
ATOM 1406 O O . PRO B 2 2 ? 26.93900 6.46800 15.34800 1.000 42.46000 6 PRO B O 1
ATOM 1410 N N . TYR B 2 3 ? 26.35600 7.44200 17.29400 1.000 39.37000 7 TYR B N 1
ATOM 1411 C CA . TYR B 2 3 ? 26.23800 6.18900 18.02700 1.000 39.32000 7 TYR B CA 1
ATOM 1412 C C . TYR B 2 3 ? 25.13300 5.32500 17.42400 1.000 55.25000 7 TYR B C 1
ATOM 1413 O O . TYR B 2 3 ? 25.29200 4.11500 17.26600 1.000 54.21000 7 TYR B O 1
ATOM 1430 N N . VAL B 2 5 ? 21.84800 5.45800 14.23700 1.000 38.12000 9 VAL B N 1
ATOM 1431 C CA . VAL B 2 5 ? 21.25400 6.14400 13.09900 1.000 34.81000 9 VAL B CA 1
ATOM 1432 C C . VAL B 2 5 ? 19.84300 5.61500 12.88400 1.000 41.08000 9 VAL B C 1
ATOM 1433 O O . VAL B 2 5 ? 19.62100 4.40500 12.88900 1.000 48.80000 9 VAL B O 1
ATOM 1437 N N . TYR B 2 6 ? 18.88500 6.52000 12.70400 1.000 41.18000 10 TYR B N 1
ATOM 1438 C CA . TYR B 2 6 ? 17.49100 6.14000 12.52000 1.000 50.28000 10 TYR B CA 1
ATOM 1439 C C . TYR B 2 6 ? 17.18400 6.01200 11.03400 1.000 49.40000 10 TYR B C 1
ATOM 1440 O O . TYR B 2 6 ? 17.33600 6.97900 10.27800 1.000 44.61000 10 TYR B O 1
ATOM 1449 N N . ARG B 2 7 ? 16.74600 4.82700 10.62100 1.000 40.87000 11 ARG B N 1
ATOM 1450 C CA . ARG B 2 7 ? 16.33400 4.60800 9.24200 1.000 52.08000 11 ARG B CA 1
ATOM 1451 C C . ARG B 2 7 ? 14.93800 3.99800 9.17300 1.000 52.28000 11 ARG B C 1
ATOM 1452 O O . ARG B 2 7 ? 14.51700 3.52000 8.12300 1.000 49.05000 11 ARG B O 1
ATOM 1469 N N . GLU B 2 9 ? 13.93500 2.07800 11.88700 1.000 48.91000 19 GLU B N 1
ATOM 1470 C CA . GLU B 2 9 ? 14.61700 1.51400 13.04300 1.000 39.66000 19 GLU B CA 1
ATOM 1471 C C . GLU B 2 9 ? 15.96300 2.18300 13.26300 1.000 42.17000 19 GLU B C 1
ATOM 1472 O O . GLU B 2 9 ? 16.46400 2.89800 12.39400 1.000 48.59000 19 GLU B O 1
ATOM 1478 N N . TRP B 2 10 ? 16.54500 1.94800 14.43300 1.000 40.19000 20 TRP B N 1
ATOM 1479 C CA . TRP B 2 10 ? 17.86400 2.46000 14.76400 1.000 34.69000 20 TRP B CA 1
ATOM 1480 C C . TRP B 2 10 ? 18.90300 1.36300 14.58000 1.000 42.45000 20 TRP B C 1
ATOM 1481 O O . TRP B 2 10 ? 18.65400 0.19500 14.89200 1.000 40.64000 20 TRP B O 1
ATOM 1492 N N . SER B 2 11 ? 20.06100 1.74600 14.06400 1.000 43.97000 21 SER B N 1
ATOM 1493 C CA . SER B 2 11 ? 21.18100 0.84600 13.84500 1.000 39.47000 21 SER B CA 1
ATOM 1494 C C . SER B 2 11 ? 22.45500 1.58000 14.22900 1.000 46.04000 21 SER B C 1
ATOM 1495 O O . SER B 2 11 ? 22.46700 2.81200 14.30700 1.000 45.63000 21 SER B O 1
ATOM 1498 N N . PRO B 2 12 ? 23.54400 0.84500 14.50300 1.000 38.60000 22 PRO B N 1
ATOM 1499 C CA . PRO B 2 12 ? 24.79900 1.52300 14.83900 1.000 36.84000 22 PRO B CA 1
ATOM 1500 C C . PRO B 2 12 ? 25.31300 2.38000 13.68700 1.000 45.89000 22 PRO B C 1
ATOM 1501 O O . PRO B 2 12 ? 25.08300 2.04900 12.52400 1.000 36.46000 22 PRO B O 1
#

Radius of gyration: 16.24 Å; Cα contacts (8 Å, |Δi|>4): 426; chains: 2; bounding box: 38×44×36 Å

Nearest PDB structures (foldseek):
  9cy8-assembly1_A  TM=1.006E+00  e=1.740E-37  Homo sapiens
  2wo3-assembly1_A  TM=9.294E-01  e=4.290E-28  Homo sapiens
  3ckh-assembly3_A  TM=9.136E-01  e=1.491E-27  Homo sapiens
  3nru-assembly3_C  TM=9.191E-01  e=2.091E-24  Homo sapiens
  3p1i-assembly1_A  TM=8.703E-01  e=1.865E-21  Homo sapiens

Organism: Homo sapiens (NCBI:txid9606)

Sequence (182 aa):
GSHMNEVTLLDSRSVQGELGWIASPLEGGWEEVSIMTPIRTYQVCNVMEPSQNNWLRTDWITREGAQRVYIEIKFTLRDCNSLPGVMGTCKETFNLYYYESDNDKERFIRENQFVKIDTIAADESFTQVDRIMKLNTEIRDVGPLSKKGFYLAFQDVGACIALVSVRVFYKKAPYVYREWSP

Foldseek 3Di:
DDCVWKFWQAKCLDDVRVPFKQKVVNPQAWDWDWDPVIFTKTWGAQQADAFFKIKMKGFWTFPQPDQKKKKKWWKDFDDVVNPPPGDPPADAKKWKWKAADQDRDDDDQDPVRTDTQDIGGQDDAWDWDVDIDITGMDMGMDGRHDHRTMMMMMIDGRTTMMGRIMIMIHTHD/DCDPVVDDD

GO terms:
  GO:0005003 ephrin receptor activity (F, IDA)
  GO:1904999 positive regulation of leukocyte adhesion to arterial endothelial cell (P, IMP)
  GO:0030335 positive regulation of cell migration (P, IDA)
  GO:0070373 negative regulation of ERK1 and ERK2 cascade (P, IDA)
  GO:0016301 kinase activity (F, IGI)
  GO:0001540 amyloid-beta binding (F, TAS)
  GO:0050821 protein stabilization (P, IGI)
  GO:0048013 ephrin receptor signaling pathway (P, IGI)
  GO:1902004 positive regulation of amyloid-beta formation (P, IGI)
  GO:1902993 positive regulation of amyloid precursor protein catabolic process (P, IGI)
  GO:0008284 positive regulation of cell population proliferation (P, IGI)
  GO:0010719 negative regulation of epithelial to mesenchymal transition (P, IMP)
  GO:0045785 positive regulation of cell adhesion (P, IMP)
  GO:0030336 negative regulation of cell migration (P, IMP)
  GO:1900038 negative regulation of cellular response to hypoxia (P, IMP)
  GO:0007162 negative regulation of cell adhesion (P, IMP)
  GO:1990782 protein tyrosine kinase binding (F, IPI)
  GO:0048013 ephrin receptor signaling pathway (P, IDA)
  GO:0005886 plasma membrane (C, TAS)
  GO:0005515 protein binding (F, IPI)

Secondary structure (DSSP, 8-state):
--TTSEEEEEETTSGGGSTT-EEESSSSSSEEEE-----EEEEEE-SSSSS--EEEE---EE-TT-SSEEEEEEEEE--GGGSTT--TT--SEEEEEEEEES-S------TTTSEEEEEEE--S-EEE-----EEEEEEEEE----SSEEEEEEEESS-EEEEEEEEEEEE--/---B--B--

Solvent-accessible surface area: 10106 Å² total